Protein AF-N6TQD1-F1 (afdb_monomer)

Secondary structure (DSSP, 8-state):
----TTTT----TT-EEETTEEEPPS--TTS----EEETTS-EESSHHHHHHHHHHS-S-------EEEES-HHHH---------S----------------S-SS--HHHHHHTTT---STTPEEEE-TTS-EEEE----HHHHHHHS-SPPPPEEETTS-EESSHHHHHHHHHHHT----EE-HHHHH----

Organism: Dendroctonus ponderosae (NCBI:txid77166)

Mean predicted aligned error: 17.75 Å

Solvent-accessible surface area (backbone atoms only — not comparable to full-atom values): 12388 Å² total; per-residue (Å²): 137,95,82,61,63,48,76,82,63,86,50,60,47,78,20,44,70,54,96,54,41,67,44,54,54,89,74,54,86,90,68,62,76,61,31,24,10,29,68,82,68,46,61,28,60,14,66,56,55,44,25,27,54,57,44,71,58,70,90,72,90,78,74,89,71,43,78,73,44,81,37,57,41,59,81,80,49,69,70,79,85,74,85,74,81,77,87,84,90,79,83,92,78,82,89,80,80,89,77,87,78,89,92,80,91,81,69,62,70,66,50,59,59,64,37,64,89,60,84,49,68,60,80,25,45,68,43,62,44,98,83,71,45,66,42,68,37,76,79,70,64,54,68,59,55,46,65,77,40,83,60,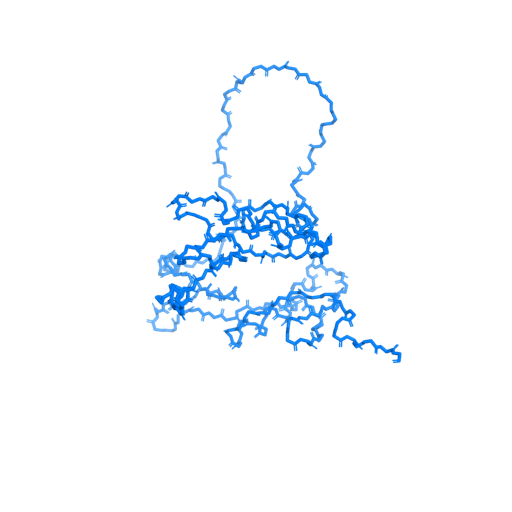80,68,56,68,38,14,30,69,86,52,43,74,28,68,21,67,57,58,42,45,46,50,19,29,75,66,73,43,91,66,43,85,42,65,56,60,72,40,68,47,84,88,122

pLDDT: mean 78.06, std 17.37, range [31.98, 95.56]

Nearest PDB structures (foldseek):
  5jhw-assembly1_D  TM=3.213E-01  e=3.620E-06  Homo sapiens
  2b0u-assembly1_C  TM=3.423E-01  e=7.020E-06  H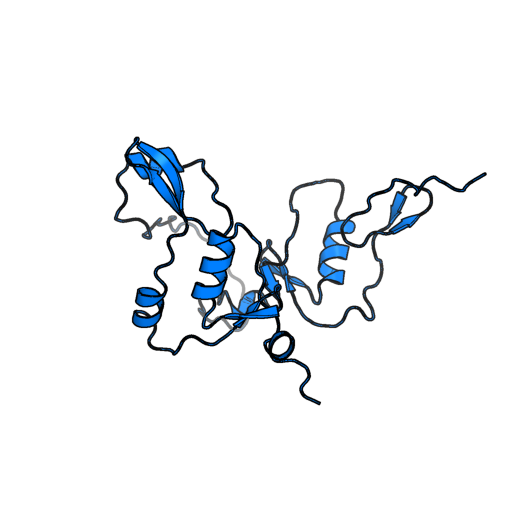omo sapiens

Structure (mmCIF, N/CA/C/O backbone):
data_AF-N6TQD1-F1
#
_entry.id   AF-N6TQD1-F1
#
loop_
_atom_site.group_PDB
_atom_site.id
_atom_site.type_symbol
_atom_site.label_atom_id
_atom_site.label_alt_id
_atom_site.label_comp_id
_atom_site.label_asym_id
_atom_site.label_entity_id
_atom_site.label_seq_id
_atom_site.pdbx_PDB_ins_code
_atom_site.Cartn_x
_atom_site.Cartn_y
_atom_site.Cartn_z
_atom_site.occupancy
_atom_site.B_iso_or_equiv
_atom_site.auth_seq_id
_atom_site.auth_comp_id
_atom_site.auth_asym_id
_atom_site.auth_atom_id
_atom_site.pdbx_PDB_model_num
ATOM 1 N N . MET A 1 1 ? 13.714 -29.654 -32.283 1.00 45.97 1 MET A N 1
ATOM 2 C CA . MET A 1 1 ? 13.835 -29.485 -30.820 1.00 45.97 1 MET A CA 1
ATOM 3 C C . MET A 1 1 ? 13.018 -28.254 -30.441 1.00 45.97 1 MET A C 1
ATOM 5 O O . MET A 1 1 ? 13.482 -27.150 -30.671 1.00 45.97 1 MET A O 1
ATOM 9 N N . ILE A 1 2 ? 11.768 -28.439 -30.002 1.00 54.34 2 ILE A N 1
ATOM 10 C CA . ILE A 1 2 ? 10.792 -27.373 -29.678 1.00 54.34 2 ILE A CA 1
ATOM 11 C C . ILE A 1 2 ? 10.694 -27.293 -28.146 1.00 54.34 2 ILE A C 1
ATOM 13 O O . ILE A 1 2 ? 9.652 -27.570 -27.565 1.00 54.34 2 ILE A O 1
ATOM 17 N N . SER A 1 3 ? 11.819 -27.079 -27.461 1.00 55.12 3 SER A N 1
ATOM 18 C CA . SER A 1 3 ? 11.897 -27.359 -26.015 1.00 55.12 3 SER A CA 1
ATOM 19 C C . SER A 1 3 ? 12.422 -26.205 -25.168 1.00 55.12 3 SER A C 1
ATOM 21 O O . SER A 1 3 ? 12.858 -26.464 -24.058 1.00 55.12 3 SER A O 1
ATOM 23 N N . ASP A 1 4 ? 12.387 -24.952 -25.645 1.00 69.69 4 ASP A N 1
ATOM 24 C CA . ASP A 1 4 ? 12.913 -23.835 -24.834 1.00 69.69 4 ASP A CA 1
ATOM 25 C C . ASP A 1 4 ? 12.346 -22.429 -25.129 1.00 69.69 4 ASP A C 1
ATOM 27 O O . ASP A 1 4 ? 12.894 -21.439 -24.656 1.00 69.69 4 ASP A O 1
ATOM 31 N N . LEU A 1 5 ? 11.231 -22.285 -25.858 1.00 79.44 5 LEU A N 1
ATOM 32 C CA . LEU A 1 5 ? 10.653 -20.948 -26.115 1.00 79.44 5 LEU A CA 1
ATOM 33 C C . LEU A 1 5 ? 10.136 -20.254 -24.838 1.00 79.44 5 LEU A C 1
ATOM 35 O O . LEU A 1 5 ? 10.120 -19.032 -24.771 1.00 79.44 5 LEU A O 1
ATOM 39 N N . CYS A 1 6 ? 9.778 -21.025 -23.806 1.00 87.06 6 CYS A N 1
ATOM 40 C CA . CYS A 1 6 ? 9.294 -20.509 -22.523 1.00 87.06 6 CYS A CA 1
ATOM 41 C C . CYS A 1 6 ? 10.361 -20.454 -21.420 1.00 87.06 6 CYS A C 1
ATOM 43 O O . CYS A 1 6 ? 10.033 -20.119 -20.287 1.00 87.06 6 CYS A O 1
ATOM 45 N N . LYS A 1 7 ? 11.632 -20.773 -21.714 1.00 86.50 7 LYS A N 1
ATOM 46 C CA . LYS A 1 7 ? 12.679 -20.892 -20.680 1.00 86.50 7 LYS A CA 1
ATOM 47 C C . LYS A 1 7 ? 12.888 -19.608 -19.873 1.00 86.50 7 LYS A C 1
ATOM 49 O O . LYS A 1 7 ? 13.243 -19.674 -18.705 1.00 86.50 7 LYS A O 1
ATOM 54 N N . ASN A 1 8 ? 12.664 -18.463 -20.518 1.00 83.50 8 ASN A N 1
ATOM 55 C CA . ASN A 1 8 ? 12.877 -17.129 -19.957 1.00 83.50 8 ASN A CA 1
ATOM 56 C C . ASN A 1 8 ? 11.631 -16.231 -20.089 1.00 83.50 8 ASN A C 1
ATOM 58 O O . ASN A 1 8 ? 11.755 -15.010 -20.050 1.00 83.50 8 ASN A O 1
ATOM 62 N N . ALA A 1 9 ? 10.449 -16.807 -20.326 1.00 82.69 9 ALA A N 1
ATOM 63 C CA . ALA A 1 9 ? 9.225 -16.025 -20.470 1.00 82.69 9 ALA A CA 1
ATOM 64 C C . ALA A 1 9 ? 8.675 -15.652 -19.085 1.00 82.69 9 ALA A C 1
ATOM 66 O O . ALA A 1 9 ? 8.230 -16.522 -18.339 1.00 82.69 9 ALA A O 1
ATOM 67 N N . GLU A 1 10 ? 8.692 -14.361 -18.752 1.00 86.69 10 GLU A N 1
ATOM 68 C CA . GLU A 1 10 ? 8.065 -13.831 -17.539 1.00 86.69 10 GLU A CA 1
ATOM 69 C C . GLU A 1 10 ? 6.668 -13.296 -17.875 1.00 86.69 10 GLU A C 1
ATOM 71 O O . GLU A 1 10 ? 6.487 -12.150 -18.291 1.00 86.69 10 GLU A O 1
ATOM 76 N N . CYS A 1 11 ? 5.670 -14.165 -17.737 1.00 86.12 11 CYS A N 1
ATOM 77 C CA . CYS A 1 11 ? 4.275 -13.816 -17.961 1.00 86.12 11 CYS A CA 1
ATOM 78 C C . CYS A 1 11 ? 3.666 -13.175 -16.709 1.00 86.12 11 CYS A C 1
ATOM 80 O O . CYS A 1 11 ? 3.868 -13.646 -15.591 1.00 86.12 11 CYS A O 1
ATOM 82 N N . LYS A 1 12 ? 2.915 -12.086 -16.897 1.00 86.19 12 LYS A N 1
ATOM 83 C CA . LYS A 1 12 ? 2.282 -11.324 -15.810 1.00 86.19 12 LYS A CA 1
ATOM 84 C C . LYS A 1 12 ? 0.799 -11.660 -15.685 1.00 86.19 12 LYS A C 1
ATOM 86 O O . LYS A 1 12 ? 0.211 -12.247 -16.588 1.00 86.19 12 LYS A O 1
ATOM 91 N N . TYR A 1 13 ? 0.200 -11.258 -14.564 1.00 88.56 13 TYR A N 1
ATOM 92 C CA . TYR A 1 13 ? -1.254 -11.302 -14.354 1.00 88.56 13 TYR A CA 1
ATOM 93 C C . TYR A 1 13 ? -1.851 -12.711 -14.511 1.00 88.56 13 TYR A C 1
ATOM 95 O O . TYR A 1 13 ? -2.869 -12.912 -15.170 1.00 88.56 13 TYR A O 1
ATOM 103 N N . GLY A 1 14 ? -1.163 -13.707 -13.946 1.00 84.06 14 GLY A N 1
ATOM 104 C CA . GLY A 1 14 ? -1.598 -15.103 -13.985 1.00 84.06 14 GLY A CA 1
ATOM 105 C C . GLY A 1 14 ? -1.475 -15.776 -15.358 1.00 84.06 14 GLY A C 1
ATOM 106 O O . GLY A 1 14 ? -1.901 -16.919 -15.508 1.00 84.06 14 GLY A O 1
ATOM 107 N N . ALA A 1 15 ? -0.900 -15.111 -16.366 1.00 89.12 15 ALA A N 1
ATOM 108 C CA . ALA A 1 15 ? -0.686 -15.712 -17.676 1.00 89.12 15 ALA A CA 1
ATOM 109 C C . ALA A 1 15 ? 0.343 -16.849 -17.632 1.00 89.12 15 ALA A C 1
ATOM 111 O O . ALA A 1 15 ? 1.340 -16.795 -16.908 1.00 89.12 15 ALA A O 1
ATOM 112 N N . ARG A 1 16 ? 0.122 -17.865 -18.467 1.00 89.69 16 ARG A N 1
ATOM 113 C CA . ARG A 1 16 ? 1.040 -18.997 -18.655 1.00 89.69 16 ARG A CA 1
ATOM 114 C C . ARG A 1 16 ? 1.733 -18.897 -20.001 1.00 89.69 16 ARG A C 1
ATOM 116 O O . ARG A 1 16 ? 1.124 -18.474 -20.978 1.00 89.69 16 ARG A O 1
ATOM 123 N N . CYS A 1 17 ? 2.991 -19.317 -20.061 1.00 89.31 17 CYS A N 1
ATOM 124 C CA . CYS A 1 17 ? 3.702 -19.361 -21.329 1.00 89.31 17 CYS A CA 1
ATOM 125 C C . CYS A 1 17 ? 3.318 -20.610 -22.129 1.00 89.31 17 CYS A C 1
ATOM 127 O O . CYS A 1 17 ? 3.491 -21.734 -21.654 1.00 89.31 17 CYS A O 1
ATOM 129 N N . GLU A 1 18 ? 2.861 -20.411 -23.362 1.00 90.62 18 GLU A N 1
ATOM 130 C CA . GLU A 1 18 ? 2.628 -21.462 -24.347 1.00 90.62 18 GLU A CA 1
ATOM 131 C C . GLU A 1 18 ? 3.361 -21.108 -25.641 1.00 90.62 18 GLU A C 1
ATOM 133 O O . GLU A 1 18 ? 3.180 -20.032 -26.196 1.00 90.62 18 GLU A O 1
ATOM 138 N N . ALA A 1 19 ? 4.236 -22.000 -26.113 1.00 87.50 19 ALA A N 1
ATOM 139 C CA . ALA A 1 19 ? 5.010 -21.811 -27.348 1.00 87.50 19 ALA A CA 1
ATOM 140 C C . ALA A 1 19 ? 5.816 -20.488 -27.448 1.00 87.50 19 ALA A C 1
ATOM 142 O O . ALA A 1 19 ? 6.195 -20.085 -28.545 1.00 87.50 19 ALA A O 1
ATOM 143 N N . GLY A 1 20 ? 6.150 -19.857 -26.316 1.00 85.12 20 GLY A N 1
ATOM 144 C CA . GLY A 1 20 ? 6.871 -18.576 -26.263 1.00 85.12 20 GLY A CA 1
ATOM 145 C C . GLY A 1 20 ? 5.972 -17.345 -26.150 1.00 85.12 20 GLY A C 1
ATOM 146 O O . GLY A 1 20 ? 6.487 -16.231 -26.137 1.00 85.12 20 GLY A O 1
ATOM 147 N N . GLU A 1 21 ? 4.658 -17.532 -26.044 1.00 87.06 21 GLU A N 1
ATOM 148 C CA . GLU A 1 21 ? 3.673 -16.465 -25.895 1.00 87.06 21 GLU A CA 1
ATOM 149 C C . GLU A 1 21 ? 2.968 -16.563 -24.537 1.00 87.06 21 GLU A C 1
ATOM 151 O O . GLU A 1 21 ? 2.690 -17.656 -24.040 1.00 87.06 21 GLU A O 1
ATOM 156 N N . CYS A 1 22 ? 2.692 -15.418 -23.912 1.00 89.44 22 CYS A N 1
ATOM 157 C CA . CYS A 1 22 ? 1.958 -15.367 -22.653 1.00 89.44 22 CYS A CA 1
ATOM 158 C C . CYS A 1 22 ? 0.456 -15.413 -22.915 1.00 89.44 22 CYS A C 1
ATOM 160 O O . CYS A 1 22 ? -0.121 -14.471 -23.452 1.00 89.44 22 CYS A O 1
ATOM 162 N N . VAL A 1 23 ? -0.175 -16.502 -22.492 1.00 90.12 23 VAL A N 1
ATOM 163 C CA . VAL A 1 23 ? -1.599 -16.758 -22.685 1.00 90.12 23 VAL A CA 1
ATOM 164 C C . VAL A 1 23 ? -2.343 -16.493 -21.383 1.00 90.12 23 VAL A C 1
ATOM 166 O O . VAL A 1 23 ? -2.041 -17.086 -20.342 1.00 90.12 23 VAL A O 1
ATOM 169 N N . CYS A 1 24 ? -3.326 -15.598 -21.447 1.00 91.56 24 CYS A N 1
ATOM 170 C CA . CYS A 1 24 ? -4.128 -15.203 -20.296 1.00 91.56 24 CYS A CA 1
ATOM 171 C C . CYS A 1 24 ? -4.992 -16.347 -19.749 1.00 91.56 24 CYS A C 1
ATOM 173 O O . CYS A 1 24 ? -5.445 -17.206 -20.517 1.00 91.56 24 CYS A O 1
ATOM 175 N N . PRO A 1 25 ? -5.302 -16.334 -18.439 1.00 89.62 25 PRO A N 1
ATOM 176 C CA . PRO A 1 25 ? -6.333 -17.195 -17.881 1.00 89.62 25 PRO A CA 1
ATOM 177 C C . PRO A 1 25 ? -7.662 -17.004 -18.618 1.00 89.62 25 PRO A C 1
ATOM 179 O O . PRO A 1 25 ? -8.089 -15.883 -18.897 1.00 89.62 25 PRO A O 1
ATOM 182 N N . THR A 1 26 ? -8.341 -18.103 -18.928 1.00 89.69 26 THR A N 1
ATOM 183 C CA . THR A 1 26 ? -9.693 -18.074 -19.509 1.00 89.69 26 THR A CA 1
ATOM 184 C C . THR A 1 26 ? -10.766 -18.349 -18.459 1.00 89.69 26 THR A C 1
ATOM 186 O O . THR A 1 26 ? -11.888 -17.859 -18.589 1.00 89.69 26 THR A O 1
ATOM 189 N N . ASN A 1 27 ? -10.411 -19.060 -17.389 1.00 88.00 27 ASN A N 1
ATOM 190 C CA . ASN A 1 27 ? -11.294 -19.443 -16.297 1.00 88.00 27 ASN A CA 1
ATOM 191 C C . ASN A 1 27 ? -10.569 -19.290 -14.949 1.00 88.00 27 ASN A C 1
ATOM 193 O O . ASN A 1 27 ? -9.358 -19.502 -14.881 1.00 88.00 27 ASN A O 1
ATOM 197 N N . CYS A 1 28 ? -11.323 -18.930 -13.915 1.00 91.50 28 CYS A N 1
ATOM 198 C CA . CYS A 1 28 ? -10.875 -18.746 -12.540 1.00 91.50 28 CYS A CA 1
ATOM 199 C C . CYS A 1 28 ? -11.576 -19.693 -11.545 1.00 91.50 28 CYS A C 1
ATOM 201 O O . CYS A 1 28 ? -11.445 -19.501 -10.335 1.00 91.50 28 CYS A O 1
ATOM 203 N N . ASP A 1 29 ? -12.278 -20.728 -12.020 1.00 90.06 29 ASP A N 1
ATOM 204 C CA . ASP A 1 29 ? -12.880 -21.764 -11.172 1.00 90.06 29 ASP A CA 1
ATOM 205 C C . ASP A 1 29 ? -11.868 -22.341 -10.165 1.00 90.06 29 ASP A C 1
ATOM 207 O O . ASP A 1 29 ? -10.745 -22.707 -10.515 1.00 90.06 29 ASP A O 1
ATOM 211 N N . GLY A 1 30 ? -12.272 -22.427 -8.896 1.00 85.12 30 GLY A N 1
ATOM 212 C CA . GLY A 1 30 ? -11.418 -22.912 -7.8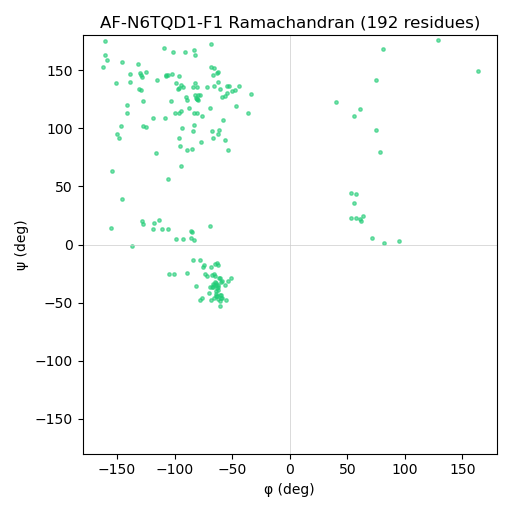05 1.00 85.12 30 GLY A CA 1
ATOM 213 C C . GLY A 1 30 ? -10.454 -21.875 -7.214 1.00 85.12 30 GLY A C 1
ATOM 214 O O . GLY A 1 30 ? -9.740 -22.203 -6.270 1.00 85.12 30 GLY A O 1
ATOM 215 N N . SER A 1 31 ? -10.465 -20.628 -7.697 1.00 84.81 31 SER A N 1
ATOM 216 C CA . SER A 1 31 ? -9.663 -19.524 -7.132 1.00 84.81 31 SER A CA 1
ATOM 217 C C . SER A 1 31 ? -10.317 -18.841 -5.919 1.00 84.81 31 SER A C 1
ATOM 219 O O . SER A 1 31 ? -9.782 -17.862 -5.405 1.00 84.81 31 SER A O 1
ATOM 221 N N . GLY A 1 32 ? -11.464 -19.354 -5.462 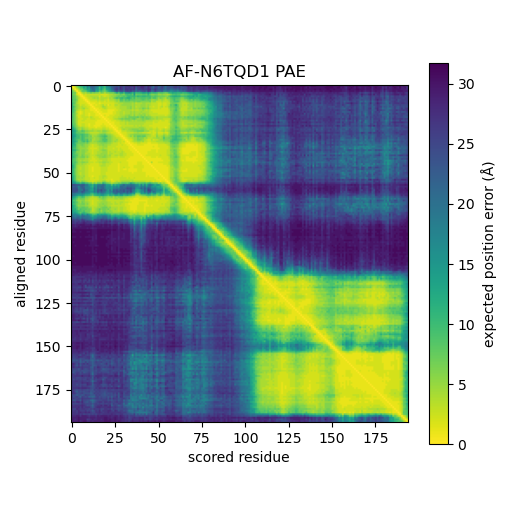1.00 84.88 32 GLY A N 1
ATOM 222 C CA . GLY A 1 32 ? -12.265 -18.766 -4.389 1.00 84.88 32 GLY A CA 1
ATOM 223 C C . GLY A 1 32 ? -13.156 -17.609 -4.850 1.00 84.88 32 GLY A C 1
ATOM 224 O O . GLY A 1 32 ? -13.016 -17.093 -5.956 1.00 84.88 32 GLY A O 1
ATOM 225 N N . ASP A 1 33 ? -14.073 -17.208 -3.972 1.00 88.12 33 ASP A N 1
ATOM 226 C CA . ASP A 1 33 ? -15.064 -16.143 -4.204 1.00 88.12 33 ASP A CA 1
ATOM 227 C C . ASP A 1 33 ? -14.818 -14.918 -3.302 1.00 88.12 33 ASP A C 1
ATOM 229 O O . ASP A 1 33 ? -15.740 -14.159 -3.008 1.00 88.12 33 ASP A O 1
ATOM 233 N N . GLU A 1 34 ? -13.592 -14.757 -2.788 1.00 89.69 34 GLU A N 1
ATOM 234 C CA . GLU A 1 34 ? -13.234 -13.625 -1.928 1.00 89.69 34 GLU A CA 1
ATOM 235 C C . GLU A 1 34 ? -13.043 -12.358 -2.779 1.00 89.69 34 GLU A C 1
ATOM 237 O O . GLU A 1 34 ? -12.065 -12.280 -3.528 1.00 89.69 34 GLU A O 1
ATOM 242 N N . PRO A 1 35 ? -13.933 -11.352 -2.677 1.00 93.00 35 PRO A N 1
ATOM 243 C CA . PRO A 1 35 ? -13.883 -10.180 -3.538 1.00 93.00 35 PRO A CA 1
ATOM 244 C C . PRO A 1 35 ? -12.658 -9.313 -3.251 1.00 93.00 35 PRO A C 1
ATOM 246 O O . PRO A 1 35 ? -12.160 -9.250 -2.126 1.00 93.00 35 PRO A O 1
ATOM 249 N N . VAL A 1 36 ? -12.204 -8.577 -4.263 1.00 93.25 36 VAL A N 1
ATOM 250 C CA . VAL A 1 36 ? -11.100 -7.619 -4.143 1.00 93.25 36 VAL A CA 1
ATOM 251 C C . VAL A 1 36 ? -11.486 -6.264 -4.718 1.00 93.25 36 VAL A C 1
ATOM 253 O O . VAL A 1 36 ? -11.999 -6.167 -5.832 1.00 93.25 36 VAL A O 1
ATOM 256 N N . CYS A 1 37 ? -11.197 -5.200 -3.976 1.00 92.12 37 CYS A N 1
ATOM 257 C CA . CYS A 1 37 ? -11.268 -3.834 -4.464 1.00 92.12 37 CYS A CA 1
ATOM 258 C C . CYS A 1 37 ? -9.932 -3.454 -5.110 1.00 92.12 37 CYS A C 1
ATOM 260 O O . CYS A 1 37 ? -8.893 -3.430 -4.442 1.00 92.12 37 CYS A O 1
ATOM 262 N N . ALA A 1 38 ? -9.953 -3.153 -6.407 1.00 89.88 38 ALA A N 1
ATOM 263 C CA . ALA A 1 38 ? -8.771 -2.772 -7.171 1.00 89.88 38 ALA A CA 1
ATOM 264 C C . ALA A 1 38 ? -8.539 -1.250 -7.183 1.00 89.88 38 ALA A C 1
ATOM 266 O O . ALA A 1 38 ? -9.418 -0.452 -6.852 1.00 89.88 38 ALA A O 1
ATOM 267 N N . SER A 1 39 ? -7.343 -0.827 -7.598 1.00 85.88 39 SER A N 1
ATOM 268 C CA . SER A 1 39 ? -6.919 0.583 -7.622 1.00 85.88 39 SER A CA 1
ATOM 269 C C . SER A 1 39 ? -7.734 1.482 -8.560 1.00 85.88 39 SER A C 1
ATOM 271 O O . SER A 1 39 ? -7.725 2.699 -8.398 1.00 85.88 39 SER A O 1
ATOM 273 N N . ASN A 1 40 ? -8.496 0.900 -9.489 1.00 85.31 40 ASN A N 1
ATOM 274 C CA . ASN A 1 40 ? -9.477 1.594 -10.328 1.00 85.31 40 ASN A CA 1
ATOM 275 C C . ASN A 1 40 ? -10.861 1.749 -9.664 1.00 85.31 40 ASN A C 1
ATOM 277 O O . ASN A 1 40 ? -11.817 2.117 -10.342 1.00 85.31 40 ASN A O 1
ATOM 281 N N . MET A 1 41 ? -10.985 1.456 -8.364 1.00 87.00 41 MET A N 1
ATOM 282 C CA . MET A 1 41 ? -12.242 1.485 -7.603 1.00 87.00 41 MET A CA 1
ATOM 283 C C . MET A 1 41 ? -13.308 0.502 -8.113 1.00 87.00 41 MET A C 1
ATOM 285 O O . MET A 1 41 ? -14.493 0.656 -7.811 1.00 87.00 41 MET A O 1
ATOM 289 N N . MET A 1 42 ? -12.900 -0.530 -8.858 1.00 89.19 42 MET A N 1
ATOM 290 C CA . MET A 1 42 ? -13.776 -1.630 -9.256 1.00 89.19 42 MET A CA 1
ATOM 291 C C . MET A 1 42 ? -13.581 -2.832 -8.336 1.00 89.19 42 MET A C 1
ATOM 293 O O . MET A 1 42 ? -12.463 -3.177 -7.953 1.00 89.19 42 MET A O 1
ATOM 297 N N . THR A 1 43 ? -14.695 -3.474 -7.987 1.00 92.25 43 THR A N 1
ATOM 298 C CA . THR A 1 43 ? -14.688 -4.733 -7.238 1.00 92.25 43 THR A CA 1
ATOM 299 C C . THR A 1 43 ? -14.659 -5.895 -8.217 1.00 92.25 43 THR A C 1
ATOM 301 O O . THR A 1 43 ? -15.504 -5.974 -9.109 1.00 92.25 43 THR A O 1
ATOM 304 N N . TYR A 1 44 ? -13.698 -6.792 -8.038 1.00 93.31 44 TYR A N 1
ATOM 305 C CA . TYR A 1 44 ? -13.596 -8.054 -8.761 1.00 93.31 44 TYR A CA 1
ATOM 306 C C . TYR A 1 44 ? -14.008 -9.191 -7.830 1.00 93.31 44 TYR A C 1
ATOM 308 O O . TYR A 1 44 ? -13.749 -9.134 -6.630 1.00 93.31 44 TYR A O 1
ATOM 316 N N . SER A 1 45 ? -14.645 -10.225 -8.379 1.00 94.25 45 SER A N 1
ATOM 317 C CA . SER A 1 45 ? -15.158 -11.362 -7.600 1.00 94.25 45 SER A CA 1
ATOM 318 C C . SER A 1 45 ? -14.064 -12.137 -6.867 1.00 94.25 45 SER A C 1
ATOM 320 O O . SER A 1 45 ? -14.336 -12.718 -5.826 1.00 94.25 45 SER A O 1
ATOM 322 N N . ASN A 1 46 ? -12.845 -12.134 -7.410 1.00 93.06 46 ASN A N 1
ATOM 323 C CA . ASN A 1 46 ? -11.635 -12.637 -6.772 1.00 93.06 46 ASN A CA 1
ATOM 324 C C . ASN A 1 46 ? -10.383 -12.061 -7.452 1.00 93.06 46 ASN A C 1
ATOM 326 O O . ASN A 1 46 ? -10.462 -11.358 -8.466 1.00 93.06 46 ASN A O 1
ATOM 330 N N . GLU A 1 47 ? -9.212 -12.369 -6.893 1.00 91.50 47 GLU A N 1
ATOM 331 C CA . GLU A 1 47 ? -7.921 -11.925 -7.426 1.00 91.50 47 GLU A CA 1
ATOM 332 C C . GLU A 1 47 ? -7.637 -12.474 -8.838 1.00 91.50 47 GLU A C 1
ATOM 334 O O . GLU A 1 47 ? -7.077 -11.756 -9.667 1.00 91.50 47 GLU A O 1
ATOM 339 N N . CYS A 1 48 ? -8.061 -13.706 -9.151 1.00 93.88 48 CYS A N 1
ATOM 340 C CA . CYS A 1 48 ? -7.871 -14.287 -10.484 1.00 93.88 48 CYS A CA 1
ATOM 341 C C . CYS A 1 48 ? -8.648 -13.511 -11.553 1.00 93.88 48 CYS A C 1
ATOM 343 O O . CYS A 1 48 ? -8.084 -13.189 -12.595 1.00 93.88 48 CYS A O 1
ATOM 345 N N . GLU A 1 49 ? -9.908 -13.151 -11.296 1.00 93.88 49 GLU A N 1
ATOM 346 C CA . GLU A 1 49 ? -10.720 -12.374 -12.239 1.00 93.88 49 GLU A CA 1
ATOM 347 C C . GLU A 1 49 ? -10.156 -10.962 -12.442 1.00 93.88 49 GLU A C 1
ATOM 349 O O . GLU A 1 49 ? -10.161 -10.447 -13.562 1.00 93.88 49 GLU A O 1
ATOM 354 N N . MET A 1 50 ? -9.582 -10.357 -11.395 1.00 91.81 50 MET A N 1
ATOM 355 C CA . MET A 1 50 ? -8.834 -9.103 -11.524 1.00 91.81 50 MET A CA 1
ATOM 356 C C . MET A 1 50 ? -7.626 -9.270 -12.457 1.00 91.81 50 MET A C 1
ATOM 358 O O . MET A 1 50 ? -7.480 -8.520 -13.421 1.00 91.81 50 MET A O 1
ATOM 362 N N . GLN A 1 51 ? -6.775 -10.267 -12.209 1.00 90.75 51 GLN A N 1
ATOM 363 C CA . GLN A 1 51 ? -5.578 -10.521 -13.016 1.00 90.75 51 GLN A CA 1
ATOM 364 C C . GLN A 1 51 ? -5.922 -10.897 -14.466 1.00 90.75 51 GLN A C 1
ATOM 366 O O . GLN A 1 51 ? -5.298 -10.408 -15.406 1.00 90.75 51 GLN A O 1
ATOM 371 N N . LYS A 1 52 ? -6.964 -11.704 -14.673 1.00 90.81 52 LYS A N 1
ATOM 372 C CA . LYS A 1 52 ? -7.485 -12.058 -15.995 1.00 90.81 52 LYS A CA 1
ATOM 373 C C . LYS A 1 52 ? -7.923 -10.822 -16.774 1.00 90.81 52 LYS A C 1
ATOM 375 O O . LYS A 1 52 ? -7.539 -10.689 -17.935 1.00 90.81 52 LYS A O 1
ATOM 380 N N . ALA A 1 53 ? -8.664 -9.912 -16.141 1.00 88.81 53 ALA A N 1
ATOM 381 C CA . ALA A 1 53 ? -9.067 -8.657 -16.767 1.00 88.81 53 ALA A CA 1
ATOM 382 C C . ALA A 1 53 ? -7.848 -7.815 -17.180 1.00 88.81 53 ALA A C 1
ATOM 384 O O . ALA A 1 53 ? -7.800 -7.329 -18.305 1.00 88.81 53 ALA A O 1
ATOM 385 N N . MET A 1 54 ? -6.830 -7.713 -16.318 1.00 88.06 54 MET A N 1
ATOM 386 C CA . MET A 1 54 ? -5.577 -7.012 -16.642 1.00 88.06 54 MET A CA 1
ATOM 387 C C . MET A 1 54 ? -4.816 -7.661 -17.801 1.00 88.06 54 MET A C 1
ATOM 389 O O . MET A 1 54 ? -4.204 -6.970 -18.607 1.00 88.06 54 MET A O 1
ATOM 393 N N . CYS A 1 55 ? -4.823 -8.991 -17.868 1.00 88.50 55 CYS A N 1
ATOM 394 C CA . CYS A 1 55 ? -4.114 -9.729 -18.903 1.00 88.50 55 CYS A CA 1
ATOM 395 C C . CYS A 1 55 ? -4.768 -9.562 -20.280 1.00 88.50 55 CYS A C 1
ATOM 397 O O . CYS A 1 55 ? -4.078 -9.411 -21.286 1.00 88.50 55 CYS A O 1
ATOM 399 N N . GLN A 1 56 ? -6.101 -9.602 -20.326 1.00 85.25 56 GLN A N 1
ATOM 400 C CA . GLN A 1 56 ? -6.871 -9.540 -21.570 1.00 85.25 56 GLN A CA 1
ATOM 401 C C . GLN A 1 56 ? -6.907 -8.132 -22.185 1.00 85.25 56 GLN A C 1
ATOM 403 O O . GLN A 1 56 ? -7.185 -7.991 -23.375 1.00 85.25 56 GLN A O 1
ATOM 408 N N . ASP A 1 57 ? -6.588 -7.105 -21.399 1.00 79.25 57 ASP A N 1
ATOM 409 C CA . ASP A 1 57 ? -6.551 -5.707 -21.816 1.00 79.25 57 ASP A CA 1
ATOM 410 C C . ASP A 1 57 ? -5.103 -5.316 -22.219 1.00 79.25 57 ASP A C 1
ATOM 412 O O . ASP A 1 57 ? -4.308 -4.855 -21.401 1.00 79.25 57 ASP A O 1
ATOM 416 N N . SER A 1 58 ? -4.674 -5.568 -23.470 1.00 58.72 58 SER A N 1
ATOM 417 C CA . SER A 1 58 ? -3.345 -5.131 -23.978 1.00 58.72 58 SER A CA 1
ATOM 418 C C . SER A 1 58 ? -3.326 -4.864 -25.492 1.00 58.72 58 SER A C 1
ATOM 420 O O . SER A 1 58 ? -3.954 -5.618 -26.236 1.00 58.72 58 SER A O 1
ATOM 422 N N . PRO A 1 59 ? -2.652 -3.784 -25.977 1.00 51.47 59 PRO A N 1
ATOM 423 C CA . PRO A 1 59 ? -1.285 -3.352 -25.624 1.00 51.47 59 PRO A CA 1
ATOM 424 C C . PRO A 1 59 ? -1.147 -1.960 -24.956 1.00 51.47 59 PRO A C 1
ATOM 426 O O . PRO A 1 59 ? -0.056 -1.388 -24.924 1.00 51.47 59 PRO A O 1
ATOM 429 N N . SER A 1 60 ? -2.218 -1.391 -24.405 1.00 48.56 60 SER A N 1
ATOM 430 C CA . SER A 1 60 ? -2.202 -0.062 -23.773 1.00 48.56 60 SER A CA 1
ATOM 431 C C . SER A 1 60 ? -1.855 -0.151 -22.281 1.00 48.56 60 SER A C 1
ATOM 433 O O . SER A 1 60 ? -2.728 -0.120 -21.421 1.00 48.56 60 SER A O 1
ATOM 435 N N . TYR A 1 61 ? -0.562 -0.255 -21.972 1.00 51.03 61 TYR A N 1
ATOM 436 C CA . TYR A 1 61 ? 0.024 -0.122 -20.628 1.00 51.03 61 TYR A CA 1
ATOM 437 C C . TYR A 1 61 ? -0.383 1.207 -19.944 1.00 51.03 61 TYR A C 1
ATOM 439 O O . TYR A 1 61 ? 0.380 2.169 -19.953 1.00 51.03 61 TYR A O 1
ATOM 447 N N . SER A 1 62 ? -1.573 1.303 -19.342 1.00 50.38 62 SER A N 1
ATOM 448 C CA . SER A 1 62 ? -1.936 2.512 -18.580 1.00 50.38 62 SER A CA 1
ATOM 449 C C . SER A 1 62 ? -2.638 2.280 -17.247 1.00 50.38 62 SER A C 1
ATOM 451 O O . SER A 1 62 ? -2.894 3.254 -16.540 1.00 50.38 62 SER A O 1
ATOM 453 N N . SER A 1 63 ? -2.917 1.049 -16.818 1.00 59.84 63 SER A N 1
ATOM 454 C CA . SER A 1 63 ? -3.390 0.832 -15.443 1.00 59.84 63 SER A CA 1
ATOM 455 C C . SER A 1 63 ? -2.931 -0.516 -14.907 1.00 59.84 63 SER A C 1
ATOM 457 O O . SER A 1 63 ? -3.601 -1.530 -15.058 1.00 59.84 63 SER A O 1
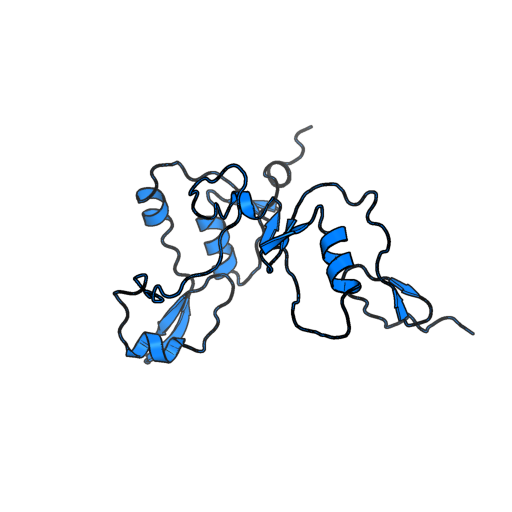ATOM 459 N N . SER A 1 64 ? -1.767 -0.523 -14.253 1.00 75.62 64 SER A N 1
ATOM 460 C CA . SER A 1 64 ? -1.377 -1.627 -13.377 1.00 75.62 64 SER A CA 1
ATOM 461 C C . SER A 1 64 ? -2.326 -1.634 -12.178 1.00 75.62 64 SER A C 1
ATOM 463 O O . SER A 1 64 ? -2.100 -0.925 -11.198 1.00 75.62 64 SER A O 1
ATOM 465 N N . LEU A 1 65 ? -3.423 -2.383 -12.282 1.00 83.94 65 LEU A N 1
ATOM 466 C CA . LEU A 1 65 ? -4.330 -2.606 -11.166 1.00 83.94 65 LEU A CA 1
ATOM 467 C C . LEU A 1 65 ? -3.589 -3.300 -10.023 1.00 83.94 65 LEU A C 1
ATOM 469 O O . LEU A 1 65 ? -2.845 -4.260 -10.222 1.00 83.94 65 LEU A O 1
ATOM 473 N N . SER A 1 66 ? -3.797 -2.789 -8.820 1.00 86.81 66 SER A N 1
ATOM 474 C CA . SER A 1 66 ? -3.339 -3.400 -7.582 1.00 86.81 66 SER A CA 1
ATOM 475 C C . SER A 1 66 ? -4.531 -3.578 -6.657 1.00 86.81 66 SER A C 1
ATOM 477 O O . SER A 1 66 ? -5.479 -2.791 -6.688 1.00 86.81 66 SER A O 1
ATOM 479 N N . VAL A 1 67 ? -4.492 -4.619 -5.829 1.00 89.12 67 VAL A N 1
ATOM 480 C CA . VAL A 1 67 ? -5.495 -4.800 -4.779 1.00 89.12 67 VAL A CA 1
ATOM 481 C C . VAL A 1 67 ? -5.287 -3.712 -3.730 1.00 89.12 67 VAL A C 1
ATOM 483 O O . VAL A 1 67 ? -4.239 -3.666 -3.082 1.00 89.12 67 VAL A O 1
ATOM 486 N N . VAL A 1 68 ? -6.295 -2.857 -3.558 1.00 86.56 68 VAL A N 1
ATOM 487 C CA . VAL A 1 68 ? -6.359 -1.860 -2.483 1.00 86.56 68 VAL A CA 1
ATOM 488 C C . VAL A 1 68 ? -6.761 -2.552 -1.182 1.00 86.56 68 VAL A C 1
ATOM 490 O O . VAL A 1 68 ? -6.114 -2.357 -0.155 1.00 86.56 68 VAL A O 1
ATOM 493 N N . PHE A 1 69 ? -7.806 -3.387 -1.217 1.00 84.75 69 PHE A N 1
ATOM 494 C CA . PHE A 1 69 ? -8.220 -4.235 -0.095 1.00 84.75 69 PHE A CA 1
ATOM 495 C C . PHE A 1 69 ? -9.076 -5.426 -0.555 1.00 84.75 69 PHE A C 1
ATOM 497 O O . PHE A 1 69 ? -9.679 -5.381 -1.623 1.00 84.75 69 PHE A O 1
ATOM 504 N N . PHE A 1 70 ? -9.141 -6.478 0.265 1.00 86.69 70 PHE A N 1
ATOM 505 C CA . PHE A 1 70 ? -10.073 -7.598 0.091 1.00 86.69 70 PHE A CA 1
ATOM 506 C C . PHE A 1 70 ? -11.448 -7.198 0.635 1.00 86.69 70 PHE A C 1
ATOM 508 O O . PHE A 1 70 ? -11.548 -6.747 1.779 1.00 86.69 70 PHE A O 1
ATOM 515 N N . GLY A 1 71 ? -12.480 -7.306 -0.192 1.00 85.81 71 GLY A N 1
ATOM 516 C CA . GLY A 1 71 ? -13.816 -6.771 0.052 1.00 85.81 71 GLY A CA 1
ATOM 517 C C . GLY A 1 71 ? -14.341 -5.931 -1.113 1.00 85.81 71 GLY A C 1
ATOM 518 O O . GLY A 1 71 ? -13.643 -5.675 -2.095 1.00 85.81 71 GLY A O 1
ATOM 519 N N . ASP A 1 72 ? -15.587 -5.480 -0.986 1.00 86.62 72 ASP A N 1
ATOM 520 C CA . ASP A 1 72 ? -16.232 -4.606 -1.967 1.00 86.62 72 ASP A CA 1
ATOM 521 C C . ASP A 1 72 ? -15.790 -3.145 -1.780 1.00 86.62 72 ASP A C 1
ATOM 523 O O . ASP A 1 72 ? -15.761 -2.617 -0.663 1.00 86.62 72 ASP A O 1
ATOM 527 N N . CYS A 1 73 ? -15.469 -2.457 -2.879 1.00 86.56 73 CYS A N 1
ATOM 528 C CA . CYS A 1 73 ? -15.024 -1.061 -2.855 1.00 86.56 73 CYS A CA 1
ATOM 529 C C . CYS A 1 73 ? -16.007 -0.131 -2.114 1.00 86.56 73 CYS A C 1
ATOM 531 O O . CYS A 1 73 ? -15.597 0.834 -1.463 1.00 86.56 73 CYS A O 1
ATOM 533 N N . ARG A 1 74 ? -17.309 -0.429 -2.158 1.00 84.81 74 ARG A N 1
ATOM 534 C CA . ARG A 1 74 ? -18.385 0.385 -1.578 1.00 84.81 74 ARG A CA 1
ATOM 535 C C . ARG A 1 74 ? -18.473 0.268 -0.058 1.00 84.81 74 ARG A C 1
ATOM 537 O O . ARG A 1 74 ? -19.050 1.150 0.572 1.00 84.81 74 ARG A O 1
ATOM 544 N N . GLU A 1 75 ? -17.899 -0.772 0.548 1.00 72.25 75 GLU A N 1
ATOM 545 C CA . GLU A 1 75 ? -17.917 -0.953 2.008 1.00 72.25 75 GLU A CA 1
ATOM 546 C C . GLU A 1 75 ? -17.005 0.041 2.739 1.00 72.25 75 GLU A C 1
ATOM 548 O O . GLU A 1 75 ? -17.261 0.399 3.891 1.00 72.25 75 GLU A O 1
ATOM 553 N N . ARG A 1 76 ? -15.946 0.516 2.071 1.00 64.38 76 ARG A N 1
ATOM 554 C CA . ARG A 1 76 ? -14.978 1.473 2.635 1.00 64.38 76 ARG A CA 1
ATOM 555 C C . ARG A 1 76 ? -15.149 2.889 2.095 1.00 64.38 76 ARG A C 1
ATOM 557 O O . ARG A 1 76 ? -14.807 3.845 2.790 1.00 64.38 76 ARG A O 1
ATOM 564 N N . PHE A 1 77 ? -15.715 3.014 0.900 1.00 61.97 77 PHE A N 1
ATOM 565 C CA . PHE A 1 77 ? -16.085 4.282 0.289 1.00 61.97 77 PHE A CA 1
ATOM 566 C C . PHE A 1 77 ? -17.607 4.328 0.121 1.00 61.97 77 PHE A C 1
ATOM 568 O O . PHE A 1 77 ? -18.105 4.107 -0.986 1.00 61.97 77 PHE A O 1
ATOM 575 N N . PRO A 1 78 ? -18.383 4.608 1.189 1.00 52.09 78 PRO A N 1
ATOM 576 C CA . PRO A 1 78 ? -19.762 5.013 1.007 1.00 52.09 78 PRO A CA 1
ATOM 577 C C . PRO A 1 78 ? -19.730 6.329 0.230 1.00 52.09 78 PRO A C 1
ATOM 579 O O . PRO A 1 78 ? -19.538 7.404 0.798 1.00 52.09 78 PRO A O 1
ATOM 582 N N . THR A 1 79 ? -19.869 6.249 -1.096 1.00 52.81 79 THR A N 1
ATOM 583 C CA . THR A 1 79 ? -20.279 7.391 -1.909 1.00 52.81 79 THR A CA 1
ATOM 584 C C . THR A 1 79 ? -21.469 7.999 -1.197 1.00 52.81 79 THR A C 1
ATOM 586 O O . THR A 1 79 ? -22.451 7.286 -0.967 1.00 52.81 79 THR A O 1
ATOM 589 N N . GLY A 1 80 ? -21.319 9.265 -0.797 1.00 50.53 80 GLY A N 1
ATOM 590 C CA . GLY A 1 80 ? -22.310 10.027 -0.055 1.00 50.53 80 GLY A CA 1
ATOM 591 C C . GLY A 1 80 ? -23.710 9.661 -0.520 1.00 50.53 80 GLY A C 1
ATOM 592 O O . GLY A 1 80 ? -24.093 9.8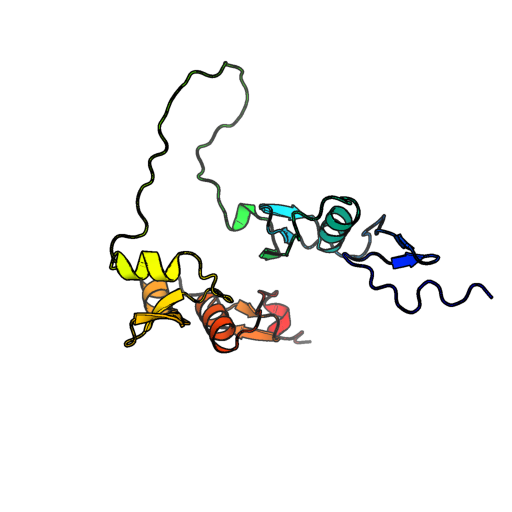57 -1.671 1.00 50.53 80 GLY A O 1
ATOM 593 N N . ASN A 1 81 ? -24.440 9.035 0.382 1.00 49.47 81 ASN A N 1
ATOM 594 C CA . ASN A 1 81 ? -25.822 8.678 0.213 1.00 49.47 81 ASN A CA 1
ATOM 595 C C . ASN A 1 81 ? -26.659 9.956 0.161 1.00 49.47 81 ASN A C 1
ATOM 597 O O . ASN A 1 81 ? -27.112 10.450 1.187 1.00 49.47 81 ASN A O 1
ATOM 601 N N . THR A 1 82 ? -26.975 10.404 -1.049 1.00 40.47 82 THR A N 1
ATOM 602 C CA . THR A 1 82 ? -28.337 10.872 -1.290 1.00 40.47 82 THR A CA 1
ATOM 603 C C . THR A 1 82 ? -29.025 9.848 -2.170 1.00 40.47 82 THR A C 1
ATOM 605 O O . THR A 1 82 ? -28.705 9.647 -3.337 1.00 40.47 82 THR A O 1
ATOM 608 N N . THR A 1 83 ? -29.951 9.154 -1.529 1.00 50.44 83 THR A N 1
ATOM 609 C CA . THR A 1 83 ? -30.998 8.322 -2.101 1.00 50.44 83 THR A CA 1
ATOM 610 C C . THR A 1 83 ? -31.525 8.852 -3.434 1.00 50.44 83 THR A C 1
ATOM 612 O O . THR A 1 83 ? -32.024 9.975 -3.485 1.00 50.44 83 THR A O 1
ATOM 615 N N . LEU A 1 84 ? -31.577 8.000 -4.456 1.00 40.94 84 LEU A N 1
ATOM 616 C CA . LEU A 1 84 ? -32.748 7.984 -5.322 1.00 40.94 84 LEU A CA 1
ATOM 617 C C . LEU A 1 84 ? -32.999 6.564 -5.821 1.00 40.94 84 LEU A C 1
ATOM 619 O O . LEU A 1 84 ? -32.337 6.044 -6.716 1.00 40.94 84 LEU A O 1
ATOM 623 N N . ALA A 1 85 ? -33.977 5.936 -5.181 1.00 42.69 85 ALA A N 1
ATOM 624 C CA . ALA A 1 85 ? -34.756 4.898 -5.812 1.00 42.69 85 ALA A CA 1
ATOM 625 C C . ALA A 1 85 ? -35.312 5.427 -7.142 1.00 42.69 85 ALA A C 1
ATOM 627 O O . ALA A 1 85 ? -35.853 6.524 -7.172 1.00 42.69 85 ALA A O 1
ATOM 628 N N . SER A 1 86 ? -35.241 4.594 -8.178 1.00 43.59 86 SER A N 1
ATOM 629 C CA . SER A 1 86 ? -36.204 4.541 -9.280 1.00 43.59 86 SER A CA 1
ATOM 630 C C . SER A 1 86 ? -36.394 5.797 -10.150 1.00 43.59 86 SER A C 1
ATOM 632 O O . SER A 1 86 ? -36.989 6.779 -9.740 1.00 43.59 86 SER A O 1
ATOM 634 N N . LEU A 1 87 ? -36.053 5.632 -11.434 1.00 47.16 87 LEU A N 1
ATOM 635 C CA . LEU A 1 87 ? -36.832 6.080 -12.599 1.00 47.16 87 LEU A CA 1
ATOM 636 C C . LEU A 1 87 ? -37.196 7.582 -12.676 1.00 47.16 87 LEU A C 1
ATOM 638 O O . LEU A 1 87 ? -38.126 8.030 -12.018 1.00 47.16 87 LEU A O 1
ATOM 642 N N . THR A 1 88 ? -36.599 8.325 -13.615 1.00 34.25 88 THR A N 1
ATOM 643 C CA . THR A 1 88 ? -37.277 8.963 -14.776 1.00 34.25 88 THR A CA 1
ATOM 644 C C . THR A 1 88 ? -36.416 10.053 -15.432 1.00 34.25 88 THR A C 1
ATOM 646 O O . THR A 1 88 ? -35.581 10.694 -14.806 1.00 34.25 88 THR A O 1
ATOM 649 N N . ASN A 1 89 ? -36.615 10.198 -16.743 1.00 48.50 89 ASN A N 1
ATOM 650 C CA . ASN A 1 89 ? -35.887 11.042 -17.690 1.00 48.50 89 ASN A CA 1
ATOM 651 C C . ASN A 1 89 ? -36.047 12.558 -17.443 1.00 48.50 89 ASN A C 1
ATOM 653 O O . ASN A 1 89 ? -37.180 13.023 -17.342 1.00 48.50 89 ASN A O 1
ATOM 657 N N . ALA A 1 90 ? -34.955 13.333 -17.525 1.00 34.19 90 ALA A N 1
ATOM 658 C CA . ALA A 1 90 ? -34.950 14.745 -17.954 1.00 34.19 90 ALA A CA 1
ATOM 659 C C . ALA A 1 90 ? -33.524 15.208 -18.369 1.00 34.19 90 ALA A C 1
ATOM 661 O O . ALA A 1 90 ? -32.553 14.622 -17.889 1.00 34.19 90 ALA A O 1
ATOM 662 N N . PRO A 1 91 ? -33.373 16.206 -19.273 1.00 35.75 91 PRO A N 1
ATOM 663 C CA . PRO A 1 91 ? -32.110 16.557 -19.941 1.00 35.75 91 PRO A CA 1
ATOM 664 C C . PRO A 1 91 ? -31.194 17.472 -19.099 1.00 35.75 91 PRO A C 1
ATOM 666 O O . PRO A 1 91 ? -31.647 18.042 -18.107 1.00 35.75 91 PRO A O 1
ATOM 669 N N . PRO A 1 92 ? -29.911 17.640 -19.491 1.00 44.44 92 PRO A N 1
ATOM 670 C CA . PRO A 1 92 ? -28.925 18.358 -18.693 1.00 44.44 92 PRO A CA 1
ATOM 671 C C . PRO A 1 92 ? -29.074 19.875 -18.855 1.00 44.44 92 PRO A C 1
ATOM 673 O O . PRO A 1 92 ? -29.043 20.392 -19.970 1.00 44.44 92 PRO A O 1
ATOM 676 N N . THR A 1 93 ? -29.160 20.591 -17.734 1.00 31.98 93 THR A N 1
ATOM 677 C CA . THR A 1 93 ? -28.985 22.049 -17.678 1.00 31.98 93 THR A CA 1
ATOM 678 C C . THR A 1 93 ? -27.896 22.398 -16.667 1.00 31.98 93 THR A C 1
ATOM 680 O O . THR A 1 93 ? -28.098 22.322 -15.462 1.00 31.98 93 THR A O 1
ATOM 683 N N . GLU A 1 94 ? -26.721 22.674 -17.227 1.00 44.25 94 GLU A N 1
ATOM 684 C CA . GLU A 1 94 ? -25.773 23.757 -16.930 1.00 44.25 94 GLU A CA 1
ATOM 685 C C . GLU A 1 94 ? -25.503 24.177 -15.471 1.00 44.25 94 GLU A C 1
ATOM 687 O O . GLU A 1 94 ? -26.348 24.735 -14.779 1.00 44.25 94 GLU A O 1
ATOM 692 N N . SER A 1 95 ? -24.210 24.096 -15.136 1.00 46.44 95 SER A N 1
ATOM 693 C CA . SER A 1 95 ? -23.477 24.980 -14.219 1.00 46.44 95 SER A CA 1
ATOM 694 C C . SER A 1 95 ? -23.713 24.819 -12.714 1.00 46.44 95 SER A C 1
ATOM 696 O O . SER A 1 95 ? -24.566 25.464 -12.115 1.00 46.44 95 SER A O 1
ATOM 698 N N . ALA A 1 96 ? -22.791 24.102 -12.067 1.00 44.09 96 ALA A N 1
ATOM 699 C CA . ALA A 1 96 ? -22.346 24.453 -10.723 1.00 44.09 96 ALA A CA 1
ATOM 700 C C . ALA A 1 96 ? -20.835 24.203 -10.601 1.00 44.09 96 ALA A C 1
ATOM 702 O O . ALA A 1 96 ? -20.322 23.114 -10.839 1.00 44.09 96 ALA A O 1
ATOM 703 N N . THR A 1 97 ? -20.143 25.290 -10.295 1.00 35.41 97 THR A N 1
ATOM 704 C CA . THR A 1 97 ? -18.713 25.480 -10.055 1.00 35.41 97 THR A CA 1
ATOM 705 C C . THR A 1 97 ? -18.060 24.411 -9.179 1.00 35.41 97 THR A C 1
ATOM 707 O O . THR A 1 97 ? -18.570 24.090 -8.108 1.00 35.41 97 THR A O 1
ATOM 710 N N . VAL A 1 98 ? -16.868 23.960 -9.585 1.00 43.09 98 VAL A N 1
ATOM 711 C CA . VAL A 1 98 ? -15.919 23.226 -8.734 1.00 43.09 98 VAL A CA 1
ATOM 712 C C . VAL A 1 98 ? -15.520 24.136 -7.570 1.00 43.09 98 VAL A C 1
ATOM 714 O O . VAL A 1 98 ? -14.680 25.020 -7.723 1.00 43.09 98 VAL A O 1
ATOM 717 N N . GLN A 1 99 ? -16.148 23.944 -6.412 1.00 46.22 99 GLN A N 1
ATOM 718 C CA . GLN A 1 99 ? -15.659 24.487 -5.150 1.00 46.22 99 GLN A CA 1
ATOM 719 C C . GLN A 1 99 ? -14.622 23.513 -4.601 1.00 46.22 99 GLN A C 1
ATOM 721 O O . GLN A 1 99 ? -14.928 22.480 -4.011 1.00 46.22 99 GLN A O 1
ATOM 726 N N . THR A 1 100 ? -13.365 23.847 -4.872 1.00 57.00 100 THR A N 1
ATOM 727 C CA . THR A 1 100 ? -12.231 23.452 -4.046 1.00 57.00 100 THR A CA 1
ATOM 728 C C . THR A 1 100 ? -12.465 23.981 -2.640 1.00 57.00 100 THR A C 1
ATOM 730 O O . THR A 1 100 ? -12.308 25.180 -2.432 1.00 57.00 100 THR A O 1
ATOM 733 N N . ASP A 1 101 ? -12.791 23.120 -1.681 1.00 51.50 101 ASP A N 1
ATOM 734 C CA . ASP A 1 101 ? -12.762 23.524 -0.281 1.00 51.50 101 ASP A CA 1
ATOM 735 C C . ASP A 1 101 ? -12.240 22.418 0.647 1.00 51.50 101 ASP A C 1
ATOM 737 O O . ASP A 1 101 ? -12.871 21.395 0.893 1.00 51.50 101 ASP A O 1
ATOM 741 N N . ASN A 1 102 ? -11.071 22.749 1.204 1.00 57.53 102 ASN A N 1
ATOM 742 C CA . ASN A 1 102 ? -10.678 22.555 2.597 1.00 57.53 102 ASN A CA 1
ATOM 743 C C . ASN A 1 102 ? -10.237 21.174 3.073 1.00 57.53 102 ASN A C 1
ATOM 745 O O . ASN A 1 102 ? -10.909 20.528 3.870 1.00 57.53 102 ASN A O 1
ATOM 749 N N . PHE A 1 103 ? -8.975 20.851 2.757 1.00 50.66 103 PHE A N 1
ATOM 750 C CA . PHE A 1 103 ? -8.141 20.079 3.683 1.00 50.66 103 PHE A CA 1
ATOM 751 C C . PHE A 1 103 ? -6.641 20.434 3.667 1.00 50.66 103 PHE A C 1
ATOM 753 O O . PHE A 1 103 ? -5.822 19.543 3.777 1.00 50.66 103 PHE A O 1
ATOM 760 N N . ILE A 1 104 ? -6.231 21.708 3.555 1.00 57.94 104 ILE A N 1
ATOM 761 C CA . ILE A 1 104 ? -4.878 22.146 3.983 1.00 57.94 104 ILE A CA 1
ATOM 762 C C . ILE A 1 104 ? -4.957 23.608 4.444 1.00 57.94 104 ILE A C 1
ATOM 764 O O . ILE A 1 104 ? -4.847 24.523 3.632 1.00 57.94 104 ILE A O 1
ATOM 768 N N . SER A 1 105 ? -5.122 23.841 5.745 1.00 49.56 105 SER A N 1
ATOM 769 C CA . SER A 1 105 ? -5.102 25.198 6.322 1.00 49.56 105 SER A CA 1
ATOM 770 C C . SER A 1 105 ? -3.878 25.468 7.194 1.00 49.56 105 SER A C 1
ATOM 772 O O . SER A 1 105 ? -3.864 26.457 7.920 1.00 49.56 105 SER A O 1
ATOM 774 N N . ASN A 1 106 ? -2.841 24.623 7.159 1.00 59.06 106 ASN A N 1
ATOM 775 C CA . ASN A 1 106 ? -1.646 24.895 7.957 1.00 59.06 106 ASN A CA 1
ATOM 776 C C . ASN A 1 106 ? -0.366 24.267 7.391 1.00 59.06 106 ASN A C 1
ATOM 778 O O . ASN A 1 106 ? 0.257 23.407 8.005 1.00 59.06 106 ASN A O 1
ATOM 782 N N . MET A 1 107 ? 0.030 24.696 6.194 1.00 55.88 107 MET A N 1
ATOM 783 C CA . MET A 1 107 ? 1.393 24.482 5.715 1.00 55.88 107 MET A CA 1
ATOM 784 C C . MET A 1 107 ? 1.945 25.800 5.183 1.00 55.88 107 MET A C 1
ATOM 786 O O . MET A 1 107 ? 1.265 26.505 4.436 1.00 55.88 107 MET A O 1
ATOM 790 N N . SER A 1 108 ? 3.178 26.132 5.574 1.00 65.00 108 SER A N 1
ATOM 791 C CA . SER A 1 108 ? 3.920 27.239 4.969 1.00 65.00 108 SER A CA 1
ATOM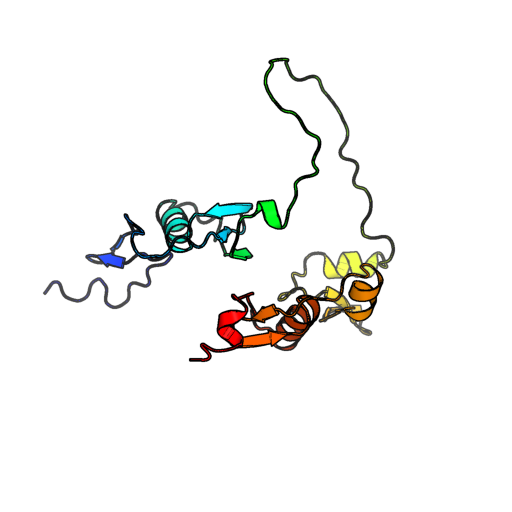 792 C C . SER A 1 108 ? 3.973 27.014 3.458 1.00 65.00 108 SER A C 1
ATOM 794 O O . SER A 1 108 ? 4.318 25.914 3.023 1.00 65.00 108 SER A O 1
ATOM 796 N N . GLY A 1 109 ? 3.630 28.029 2.656 1.00 68.25 109 GLY A N 1
ATOM 797 C CA . GLY A 1 109 ? 3.563 27.910 1.191 1.00 68.25 109 GLY A CA 1
ATOM 798 C C . GLY A 1 109 ? 4.833 27.317 0.565 1.00 68.25 109 GLY A C 1
ATOM 799 O O . GLY A 1 109 ? 4.746 26.583 -0.411 1.00 68.25 109 GLY A O 1
ATOM 800 N N . ASN A 1 110 ? 5.986 27.532 1.208 1.00 72.94 110 ASN A N 1
ATOM 801 C CA . ASN A 1 110 ? 7.280 26.967 0.826 1.00 72.94 110 ASN A CA 1
ATOM 802 C C . ASN A 1 110 ? 7.328 25.424 0.926 1.00 72.94 110 ASN A C 1
ATOM 804 O O . ASN A 1 110 ? 7.797 24.752 0.014 1.00 72.94 110 ASN A O 1
ATOM 808 N N . ALA A 1 111 ? 6.773 24.831 1.987 1.00 74.81 111 ALA A N 1
ATOM 809 C CA . ALA A 1 111 ? 6.761 23.375 2.150 1.00 74.81 111 ALA A CA 1
ATOM 810 C C . ALA A 1 111 ? 5.833 22.687 1.137 1.00 74.81 111 ALA A C 1
ATOM 812 O O . ALA A 1 111 ? 6.171 21.639 0.593 1.00 74.81 111 ALA A O 1
ATOM 813 N N . LYS A 1 112 ? 4.696 23.322 0.827 1.00 80.38 112 LYS A N 1
ATOM 814 C CA . LYS A 1 112 ? 3.754 22.848 -0.197 1.00 80.38 112 LYS A CA 1
ATOM 815 C C . LYS A 1 112 ? 4.380 22.846 -1.596 1.00 80.38 112 LYS A C 1
ATOM 817 O O . LYS A 1 112 ? 4.051 21.999 -2.418 1.00 80.38 112 LYS A O 1
ATOM 822 N N . GLU A 1 113 ? 5.272 23.796 -1.867 1.00 85.62 113 GLU A N 1
ATOM 823 C CA . GLU A 1 113 ? 6.002 23.888 -3.129 1.00 85.62 113 GLU A CA 1
ATOM 824 C C . GLU A 1 113 ? 7.131 22.858 -3.213 1.00 85.62 113 GLU A C 1
ATOM 826 O O . GLU A 1 113 ? 7.201 22.139 -4.205 1.00 85.62 113 GLU A O 1
ATOM 831 N N . ALA A 1 114 ? 7.933 22.709 -2.157 1.00 85.50 114 ALA A N 1
ATOM 832 C CA . ALA A 1 114 ? 9.028 21.739 -2.110 1.00 85.50 114 ALA A CA 1
ATOM 833 C C . ALA A 1 114 ? 8.561 20.273 -2.165 1.00 85.50 114 ALA A C 1
ATOM 835 O O . ALA A 1 114 ? 9.254 19.429 -2.723 1.00 85.50 114 ALA A O 1
ATOM 836 N N . CYS A 1 115 ? 7.388 19.971 -1.605 1.00 88.56 115 CYS A N 1
ATOM 837 C CA . CYS A 1 115 ? 6.808 18.626 -1.588 1.00 88.56 115 CYS A CA 1
ATOM 838 C C . CYS A 1 115 ? 5.853 18.336 -2.757 1.00 88.56 115 CYS A C 1
ATOM 840 O O . CYS A 1 115 ? 5.227 17.281 -2.774 1.00 88.56 115 CYS A O 1
ATOM 842 N N . ARG A 1 116 ? 5.708 19.253 -3.722 1.00 87.31 116 ARG A N 1
ATOM 843 C CA . ARG A 1 116 ? 4.689 19.160 -4.782 1.00 87.31 116 ARG A CA 1
ATOM 844 C C . ARG A 1 116 ? 4.830 17.921 -5.663 1.00 87.31 116 ARG A C 1
ATOM 846 O O . ARG A 1 116 ? 3.829 17.277 -5.950 1.00 87.31 116 ARG A O 1
ATOM 853 N N . ASP A 1 117 ? 6.060 17.610 -6.058 1.00 84.31 117 ASP A N 1
ATOM 854 C CA . ASP A 1 117 ? 6.376 16.519 -6.988 1.00 84.31 117 ASP A CA 1
ATOM 855 C C . ASP A 1 117 ? 6.991 15.303 -6.272 1.00 84.31 117 ASP A C 1
ATOM 857 O O . ASP A 1 117 ? 7.557 14.413 -6.905 1.00 84.31 117 ASP A O 1
ATOM 861 N N . ILE A 1 118 ? 6.914 15.266 -4.938 1.00 82.94 118 ILE A N 1
ATOM 862 C CA . ILE A 1 118 ? 7.493 14.195 -4.126 1.00 82.94 118 ILE A CA 1
ATOM 863 C C . ILE A 1 118 ? 6.395 13.223 -3.734 1.00 82.94 118 ILE A C 1
ATOM 865 O O . ILE A 1 118 ? 5.503 13.542 -2.949 1.00 82.94 118 ILE A O 1
ATOM 869 N N . HIS A 1 119 ? 6.500 12.012 -4.272 1.00 89.12 119 HIS A N 1
ATOM 870 C CA . HIS A 1 119 ? 5.643 10.902 -3.902 1.00 89.12 119 HIS A CA 1
ATOM 871 C C . HIS A 1 119 ? 6.325 10.079 -2.811 1.00 89.12 119 HIS A C 1
ATOM 873 O O . HIS A 1 119 ? 7.383 9.494 -3.036 1.00 89.12 119 HIS A O 1
ATOM 879 N N . CYS A 1 120 ? 5.729 10.055 -1.625 1.00 88.31 120 CYS A N 1
ATOM 880 C CA . CYS A 1 120 ? 6.208 9.248 -0.515 1.00 88.31 120 CYS A CA 1
ATOM 881 C C . CYS A 1 120 ? 5.505 7.888 -0.502 1.00 88.31 120 CYS A C 1
ATOM 883 O O . CYS A 1 120 ? 4.283 7.818 -0.636 1.00 88.31 120 CYS A O 1
ATOM 885 N N . ASP A 1 121 ? 6.268 6.816 -0.300 1.00 87.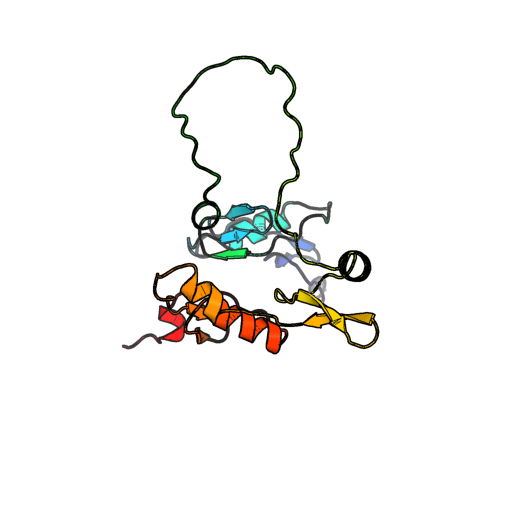50 121 ASP A N 1
ATOM 886 C CA . ASP A 1 121 ? 5.718 5.466 -0.192 1.00 87.50 121 ASP A CA 1
ATOM 887 C C . ASP A 1 121 ? 5.187 5.177 1.221 1.00 87.50 121 ASP A C 1
ATOM 889 O O . ASP A 1 121 ? 5.510 5.868 2.191 1.00 87.50 121 ASP A O 1
ATOM 893 N N . PHE A 1 122 ? 4.356 4.137 1.338 1.00 90.25 122 PHE A N 1
ATOM 894 C CA . PHE A 1 122 ? 3.837 3.621 2.615 1.00 90.25 122 PHE A CA 1
ATOM 895 C C . PHE A 1 122 ? 3.106 4.663 3.481 1.00 90.25 122 PHE A C 1
ATOM 897 O O . PHE A 1 122 ? 3.183 4.631 4.707 1.00 90.25 122 PHE A O 1
ATOM 904 N N . GLU A 1 123 ? 2.386 5.588 2.837 1.00 85.06 123 GLU A N 1
ATOM 905 C CA . GLU A 1 123 ? 1.635 6.671 3.495 1.00 85.06 123 GLU A CA 1
ATOM 906 C C . GLU A 1 123 ? 2.515 7.631 4.321 1.00 85.06 123 GLU A C 1
ATOM 908 O O . GLU A 1 123 ? 2.023 8.330 5.209 1.00 85.06 123 GLU A O 1
ATOM 913 N N . ALA A 1 124 ? 3.817 7.705 4.023 1.00 90.62 124 ALA A N 1
ATOM 914 C CA . ALA A 1 124 ? 4.679 8.731 4.592 1.00 90.62 124 ALA A CA 1
ATOM 915 C C . ALA A 1 124 ? 4.236 10.138 4.152 1.00 90.62 124 ALA A C 1
ATOM 917 O O . ALA A 1 124 ? 3.732 10.361 3.052 1.00 90.62 124 ALA A O 1
ATOM 918 N N . THR A 1 125 ? 4.446 11.113 5.032 1.00 91.00 125 THR A N 1
ATOM 919 C CA . THR A 1 125 ? 4.155 12.524 4.773 1.00 91.00 125 THR A CA 1
ATOM 920 C C . THR A 1 125 ? 5.425 13.228 4.318 1.00 91.00 125 THR A C 1
ATOM 922 O O . THR A 1 125 ? 6.483 13.042 4.912 1.00 91.00 125 THR A O 1
ATOM 925 N N . CYS A 1 126 ? 5.337 14.046 3.267 1.00 90.38 126 CYS A N 1
ATOM 926 C CA . CYS A 1 126 ? 6.450 14.906 2.880 1.00 90.38 126 CYS A CA 1
ATOM 927 C C . CYS A 1 126 ? 6.464 16.174 3.734 1.00 90.38 126 CYS A C 1
ATOM 929 O O . CYS A 1 126 ? 5.470 16.898 3.826 1.00 90.38 126 CYS A O 1
ATOM 931 N N . GLU A 1 127 ? 7.613 16.470 4.325 1.00 90.50 127 GLU A N 1
ATOM 932 C CA . GLU A 1 127 ? 7.831 17.671 5.121 1.00 90.50 127 GLU A CA 1
ATOM 933 C C . GLU A 1 127 ? 9.261 18.191 4.961 1.00 90.50 127 GLU A C 1
ATOM 935 O O . GLU A 1 127 ? 10.174 17.469 4.559 1.00 90.50 127 GLU A O 1
ATOM 940 N N . LEU A 1 128 ? 9.457 19.482 5.236 1.00 87.75 128 LEU A N 1
ATOM 941 C CA . LEU A 1 128 ? 10.776 20.100 5.159 1.00 87.75 128 LEU A CA 1
ATOM 942 C C . LEU A 1 128 ? 11.606 19.739 6.391 1.00 87.75 128 LEU A C 1
ATOM 944 O O . LEU A 1 128 ? 11.177 19.943 7.527 1.00 87.75 128 LEU A O 1
ATOM 948 N N . GLY A 1 129 ? 12.821 19.252 6.151 1.00 85.00 129 GLY A N 1
ATOM 949 C CA . GLY A 1 129 ? 13.845 19.132 7.177 1.00 85.00 129 GLY A CA 1
ATOM 950 C C . GLY A 1 129 ? 14.355 20.500 7.656 1.00 85.00 129 GLY A C 1
ATOM 951 O O . GLY A 1 129 ? 14.036 21.539 7.071 1.00 85.00 129 GLY A O 1
ATOM 952 N N . PRO A 1 130 ? 15.196 20.525 8.705 1.00 88.00 130 PRO A N 1
ATOM 953 C CA . PRO A 1 130 ? 15.814 21.758 9.208 1.00 88.00 130 PRO A CA 1
ATOM 954 C C . PRO A 1 130 ? 16.738 22.435 8.178 1.00 88.00 130 PRO A C 1
ATOM 956 O O . PRO A 1 130 ? 17.064 23.610 8.308 1.00 88.00 130 PRO A O 1
ATOM 959 N N . ASP A 1 131 ? 17.150 21.690 7.155 1.00 87.69 131 ASP A N 1
ATOM 960 C CA . ASP A 1 131 ? 17.934 22.114 5.998 1.00 87.69 131 ASP A CA 1
ATOM 961 C C . ASP A 1 131 ? 17.081 22.693 4.852 1.00 87.69 131 ASP A C 1
ATOM 963 O O . ASP A 1 131 ? 17.620 22.998 3.791 1.00 87.69 131 ASP A O 1
ATOM 967 N N . ASN A 1 132 ? 15.764 22.855 5.043 1.00 82.94 132 ASN A N 1
ATOM 968 C CA . ASN A 1 132 ? 14.794 23.187 3.991 1.00 82.94 132 ASN A CA 1
ATOM 969 C C . ASN A 1 132 ? 14.777 22.178 2.828 1.00 82.94 132 ASN A C 1
ATOM 971 O O . ASN A 1 132 ? 14.328 22.510 1.730 1.00 82.94 132 ASN A O 1
ATOM 975 N N . PHE A 1 133 ? 15.230 20.943 3.059 1.00 85.44 133 PHE A N 1
ATOM 976 C CA . PHE A 1 133 ? 15.144 19.873 2.072 1.00 85.44 133 PHE A CA 1
ATOM 977 C C . PHE A 1 133 ? 13.916 18.992 2.347 1.00 85.44 133 PHE A C 1
ATOM 979 O O . PHE A 1 133 ? 13.693 18.621 3.504 1.00 85.44 133 PHE A O 1
ATOM 986 N N . PRO A 1 134 ? 13.107 18.647 1.331 1.00 88.31 134 PRO A N 1
ATOM 987 C CA . PRO A 1 134 ? 11.928 17.816 1.531 1.00 88.31 134 PRO A CA 1
ATOM 988 C C . PRO A 1 134 ? 12.306 16.360 1.831 1.00 88.31 134 PRO A C 1
ATOM 990 O O . PRO A 1 134 ? 13.191 15.778 1.202 1.00 88.31 134 PRO A O 1
ATOM 993 N N . ARG A 1 135 ? 11.639 15.764 2.821 1.00 90.56 135 ARG A N 1
ATOM 994 C CA . ARG A 1 135 ? 11.883 14.400 3.305 1.00 90.56 135 ARG A CA 1
ATOM 995 C C . ARG A 1 135 ? 10.553 13.703 3.574 1.00 90.56 135 ARG A C 1
ATOM 997 O O . ARG A 1 135 ? 9.644 14.309 4.134 1.00 90.56 135 ARG A O 1
ATOM 1004 N N . CYS A 1 136 ? 10.463 12.427 3.211 1.00 92.88 136 CYS A N 1
ATOM 1005 C CA . CYS A 1 136 ? 9.333 11.573 3.567 1.00 92.88 136 CYS A CA 1
ATOM 1006 C C . CYS A 1 136 ? 9.514 11.039 4.991 1.00 92.88 136 CYS A C 1
ATOM 1008 O O . CYS A 1 136 ? 10.549 10.454 5.314 1.00 92.88 136 CYS A O 1
ATOM 1010 N N . THR A 1 137 ? 8.519 11.245 5.845 1.00 92.75 137 THR A N 1
ATOM 1011 C CA . THR A 1 137 ? 8.540 10.875 7.264 1.00 92.75 137 THR A CA 1
ATOM 1012 C C . THR A 1 137 ? 7.281 10.093 7.633 1.00 92.75 137 THR A C 1
ATOM 1014 O O . THR A 1 137 ? 6.181 10.326 7.129 1.00 92.75 137 THR A O 1
ATOM 1017 N N . CYS A 1 138 ? 7.418 9.161 8.571 1.00 93.19 138 CYS A N 1
ATOM 1018 C CA . CYS A 1 138 ? 6.288 8.394 9.084 1.00 93.19 138 CYS A CA 1
ATOM 1019 C C . CYS A 1 138 ? 5.588 9.161 10.208 1.00 93.19 138 CYS A C 1
ATOM 1021 O O . CYS A 1 138 ? 5.850 8.922 11.388 1.00 93.19 138 CYS A O 1
ATOM 1023 N N . ARG A 1 139 ? 4.700 10.096 9.854 1.00 89.06 139 ARG A N 1
ATOM 1024 C CA . ARG A 1 139 ? 3.856 10.801 10.828 1.00 89.06 139 ARG A CA 1
ATOM 1025 C C . ARG A 1 139 ? 2.505 10.118 10.990 1.00 89.06 139 ARG A C 1
ATOM 1027 O O . ARG A 1 139 ? 1.587 10.339 10.212 1.00 89.06 139 ARG A O 1
ATOM 1034 N N . PHE A 1 140 ? 2.379 9.337 12.059 1.00 85.81 140 PHE A N 1
ATOM 1035 C CA . PHE A 1 140 ? 1.134 8.676 12.440 1.00 85.81 140 PHE A CA 1
ATOM 1036 C C . PHE A 1 140 ? 0.695 9.164 13.818 1.00 85.81 140 PHE A C 1
ATOM 1038 O O . PHE A 1 140 ? 1.298 8.813 14.829 1.00 85.81 140 PHE A O 1
ATOM 1045 N N . ASP A 1 141 ? -0.375 9.958 13.876 1.00 82.69 141 ASP A N 1
ATOM 1046 C CA . ASP A 1 141 ? -0.985 10.368 15.144 1.00 82.69 141 ASP A CA 1
ATOM 1047 C C . ASP A 1 141 ? -2.139 9.423 15.514 1.00 82.69 141 ASP A C 1
ATOM 1049 O O . ASP A 1 141 ? -3.326 9.762 15.473 1.00 82.69 141 ASP A O 1
ATOM 1053 N N . CYS A 1 142 ? -1.782 8.175 15.828 1.00 81.88 142 CYS A N 1
ATOM 1054 C CA . CYS A 1 142 ? -2.771 7.147 16.154 1.00 81.88 142 CYS A CA 1
ATOM 1055 C C . CYS A 1 142 ? -3.539 7.459 17.448 1.00 81.88 142 CYS A C 1
ATOM 1057 O O . CYS A 1 142 ? -4.688 7.041 17.592 1.00 81.88 142 CYS A O 1
ATOM 1059 N N . ALA A 1 143 ? -2.925 8.204 18.374 1.00 79.94 143 ALA A N 1
ATOM 1060 C CA . ALA A 1 143 ? -3.557 8.620 19.621 1.00 79.94 143 ALA A CA 1
ATOM 1061 C C . ALA A 1 143 ? -4.679 9.635 19.361 1.00 79.94 143 ALA A C 1
ATOM 1063 O O . ALA A 1 143 ? -5.800 9.445 19.832 1.00 79.94 143 ALA A O 1
ATOM 1064 N N . SER A 1 144 ? -4.420 10.661 18.548 1.00 77.44 144 SER A N 1
ATOM 1065 C CA . SER A 1 144 ? -5.433 11.653 18.180 1.00 77.44 144 SER A CA 1
ATOM 1066 C C . SER A 1 144 ? -6.536 11.045 17.313 1.00 77.44 144 SER A C 1
ATOM 1068 O O . SER A 1 144 ? -7.708 11.365 17.503 1.00 77.44 144 SER A O 1
ATOM 1070 N N . ALA A 1 145 ? -6.200 10.108 16.419 1.00 69.31 145 ALA A N 1
ATOM 1071 C CA . ALA A 1 145 ? -7.190 9.388 15.614 1.00 69.31 145 ALA A CA 1
ATOM 1072 C C . ALA A 1 145 ? -8.165 8.553 16.470 1.00 69.31 145 ALA A C 1
ATOM 1074 O O . ALA A 1 145 ? -9.357 8.486 16.157 1.00 69.31 145 ALA A O 1
ATOM 1075 N N . ALA A 1 146 ? -7.677 7.959 17.565 1.00 71.56 146 ALA A N 1
ATOM 1076 C CA . ALA A 1 146 ? -8.494 7.221 18.529 1.00 71.56 146 ALA A CA 1
ATOM 1077 C C . ALA A 1 146 ? -9.350 8.136 19.427 1.00 71.56 146 ALA A C 1
ATOM 1079 O O . ALA A 1 146 ? -10.394 7.715 19.915 1.00 71.56 146 ALA A O 1
ATOM 1080 N N . LEU A 1 147 ? -8.938 9.390 19.639 1.00 70.81 147 LEU A N 1
ATOM 1081 C CA . LEU A 1 147 ? -9.719 10.382 20.389 1.00 70.81 147 LEU A CA 1
ATOM 1082 C C . LEU A 1 147 ? -10.804 11.044 19.532 1.00 70.81 147 LEU A C 1
ATOM 1084 O O . LEU A 1 147 ? -11.890 11.331 20.030 1.00 70.81 147 LEU A O 1
ATOM 1088 N N . ALA A 1 148 ? -10.530 11.268 18.244 1.00 72.38 148 ALA A N 1
ATOM 1089 C CA . ALA A 1 148 ? -11.490 11.839 17.299 1.00 72.38 148 ALA A CA 1
ATOM 1090 C C . ALA A 1 148 ? -12.667 10.893 17.005 1.00 72.38 148 ALA A C 1
ATOM 1092 O O . ALA A 1 148 ? -13.759 11.349 16.675 1.00 72.38 148 ALA A O 1
ATOM 1093 N N . ASN A 1 149 ? -12.456 9.582 17.148 1.00 65.31 149 ASN A N 1
ATOM 1094 C CA . ASN A 1 149 ? -13.488 8.565 17.000 1.00 65.31 149 ASN A CA 1
ATOM 1095 C C . ASN A 1 149 ? -13.488 7.678 18.251 1.00 65.31 149 ASN A C 1
ATOM 1097 O O . ASN A 1 149 ? -12.654 6.781 18.331 1.00 65.31 149 ASN A O 1
ATOM 1101 N N . PRO A 1 150 ? -14.425 7.853 19.202 1.00 67.81 150 PRO A N 1
ATOM 1102 C CA . PRO A 1 150 ? -14.442 7.130 20.483 1.00 67.81 150 PRO A CA 1
ATOM 1103 C C . PRO A 1 150 ? -14.770 5.627 20.359 1.00 67.81 150 PRO A C 1
ATOM 1105 O O . PRO A 1 150 ? -15.109 4.969 21.342 1.00 67.81 150 PRO A O 1
ATOM 1108 N N . VAL A 1 151 ? -14.689 5.067 19.152 1.00 67.06 151 VAL A N 1
ATOM 1109 C CA . VAL A 1 151 ? -14.815 3.634 18.914 1.00 67.06 151 VAL A CA 1
ATOM 1110 C C . VAL A 1 151 ? -13.463 2.992 19.228 1.00 67.06 151 VAL A C 1
ATOM 1112 O O . VAL A 1 151 ? -12.456 3.402 18.647 1.00 67.06 151 VAL A O 1
ATOM 1115 N N . PRO A 1 152 ? -13.410 1.977 20.109 1.00 67.88 152 PRO A N 1
ATOM 1116 C CA . PRO A 1 152 ? -12.168 1.272 20.383 1.00 67.88 152 PRO A CA 1
ATOM 1117 C C . PRO A 1 152 ? -11.598 0.725 19.075 1.00 67.88 152 PRO A C 1
ATOM 1119 O O . PRO A 1 152 ? -12.299 0.063 18.301 1.00 67.88 152 PRO A O 1
ATOM 1122 N N . ALA A 1 153 ? -10.329 1.036 18.813 1.00 75.62 153 ALA A N 1
ATOM 1123 C CA . ALA A 1 153 ? -9.660 0.560 17.619 1.00 75.62 153 ALA A CA 1
ATOM 1124 C C . ALA A 1 153 ? -9.675 -0.975 17.610 1.00 75.62 153 ALA A C 1
ATOM 1126 O O . ALA A 1 153 ? -9.323 -1.621 18.598 1.00 75.62 153 ALA A O 1
ATOM 1127 N N . LYS A 1 154 ? -10.156 -1.555 16.508 1.00 82.38 154 LYS A N 1
ATOM 1128 C CA . LYS A 1 154 ? -10.263 -3.007 16.371 1.00 82.38 154 LYS A CA 1
ATOM 1129 C C . LYS A 1 154 ? -8.908 -3.582 15.952 1.00 82.38 154 LYS A C 1
ATOM 1131 O O . LYS A 1 154 ? -8.264 -2.983 15.082 1.00 82.38 154 LYS A O 1
ATOM 1136 N N . PRO A 1 155 ? -8.500 -4.733 16.515 1.00 91.25 155 PRO A N 1
ATOM 1137 C CA . PRO A 1 155 ? -7.291 -5.404 16.077 1.00 91.25 155 PRO A CA 1
ATOM 1138 C C . PRO A 1 155 ? -7.418 -5.826 14.611 1.00 91.25 155 PRO A C 1
ATOM 1140 O O . PRO A 1 155 ? -8.511 -6.148 14.141 1.00 91.25 155 PRO A O 1
ATOM 1143 N N . VAL A 1 156 ? -6.297 -5.831 13.896 1.00 92.56 156 VAL A N 1
ATOM 1144 C CA . VAL A 1 156 ? -6.209 -6.252 12.492 1.00 92.56 156 VAL A CA 1
ATOM 1145 C C . VAL A 1 156 ? -5.091 -7.271 12.323 1.00 92.56 156 VAL A C 1
ATOM 1147 O O . VAL A 1 156 ? -4.079 -7.180 13.008 1.00 92.56 156 VAL A O 1
ATOM 1150 N N . CYS A 1 157 ? -5.262 -8.231 11.420 1.00 94.25 157 CYS A N 1
ATOM 1151 C CA . CYS A 1 157 ? -4.197 -9.139 11.002 1.00 94.25 157 CYS A CA 1
ATOM 1152 C C . CYS A 1 157 ? -3.534 -8.576 9.742 1.00 94.25 157 CYS A C 1
ATOM 1154 O O . CYS A 1 157 ? -4.230 -8.070 8.858 1.00 94.25 157 CYS A O 1
ATOM 1156 N N . ALA A 1 158 ? -2.206 -8.631 9.676 1.00 95.06 158 ALA A N 1
ATOM 1157 C CA . ALA A 1 158 ? -1.435 -8.180 8.524 1.00 95.06 158 ALA A CA 1
ATOM 1158 C C . ALA A 1 158 ? -0.813 -9.352 7.745 1.00 95.06 158 ALA A C 1
ATOM 1160 O O . ALA A 1 158 ? -0.786 -10.496 8.200 1.00 95.06 158 ALA A O 1
ATOM 1161 N N . SER A 1 159 ? -0.280 -9.066 6.557 1.00 93.56 159 SER A N 1
ATOM 1162 C CA . SER A 1 159 ? 0.375 -10.036 5.671 1.00 93.56 159 SER A CA 1
ATOM 1163 C C . SER A 1 159 ? 1.655 -10.649 6.235 1.00 93.56 159 SER A C 1
ATOM 1165 O O . SER A 1 159 ? 2.075 -11.689 5.738 1.00 93.56 159 SER A O 1
ATOM 1167 N N . ASP A 1 160 ? 2.249 -10.053 7.269 1.00 94.38 160 ASP A N 1
ATOM 1168 C CA . ASP A 1 160 ? 3.378 -10.623 8.013 1.00 94.38 160 ASP A CA 1
ATOM 1169 C C . ASP A 1 160 ? 2.940 -11.573 9.146 1.00 94.38 160 ASP A C 1
ATOM 1171 O O . ASP A 1 160 ? 3.758 -11.972 9.977 1.00 94.38 160 ASP A O 1
ATOM 1175 N N . LEU A 1 161 ? 1.655 -11.951 9.154 1.00 92.56 161 LEU A N 1
ATOM 1176 C CA . LEU A 1 161 ? 1.019 -12.862 10.107 1.00 92.56 161 LEU A CA 1
ATOM 1177 C C . LEU A 1 161 ? 1.014 -12.343 11.551 1.00 92.56 161 LEU A C 1
ATOM 1179 O O . LEU A 1 161 ? 0.916 -13.121 12.501 1.00 92.56 161 LEU A O 1
ATOM 1183 N N . ARG A 1 162 ? 1.081 -11.019 11.735 1.00 95.00 162 ARG A N 1
ATOM 1184 C CA . ARG A 1 162 ? 0.988 -10.374 13.050 1.00 95.00 162 ARG A CA 1
ATOM 1185 C C . ARG A 1 162 ? -0.344 -9.660 13.240 1.00 95.00 162 ARG A C 1
ATOM 1187 O O . ARG A 1 162 ? -0.908 -9.080 12.312 1.00 95.00 162 ARG A O 1
ATOM 1194 N N . ILE A 1 163 ? -0.825 -9.675 14.484 1.00 94.31 163 ILE A N 1
ATOM 1195 C CA . ILE A 1 163 ? -1.982 -8.883 14.907 1.00 94.31 163 ILE A CA 1
ATOM 1196 C C . ILE A 1 163 ? -1.498 -7.518 15.383 1.00 94.31 163 ILE A C 1
ATOM 1198 O O . ILE A 1 163 ? -0.696 -7.418 16.310 1.00 94.31 163 ILE A O 1
ATOM 1202 N N . TYR A 1 164 ? -2.043 -6.469 14.784 1.00 93.25 164 TYR A N 1
ATOM 1203 C CA . TYR A 1 164 ? -1.827 -5.085 15.174 1.00 93.25 164 TYR A CA 1
ATOM 1204 C C . TYR A 1 164 ? -3.028 -4.566 15.963 1.00 93.25 164 TYR A C 1
ATOM 1206 O O . TYR A 1 164 ? -4.165 -4.929 15.655 1.00 93.25 164 TYR A O 1
ATOM 1214 N N . PRO A 1 165 ? -2.822 -3.674 16.947 1.00 91.12 165 PRO A N 1
ATOM 1215 C CA . PRO A 1 165 ? -3.907 -3.155 17.783 1.00 91.12 165 PRO A CA 1
ATOM 1216 C C . PRO A 1 165 ? -4.885 -2.259 17.009 1.00 91.12 165 PRO A C 1
ATOM 1218 O O . PRO A 1 165 ? -6.000 -2.017 17.460 1.00 91.12 165 PRO A O 1
ATOM 1221 N N . SER A 1 166 ? -4.468 -1.736 15.856 1.00 90.00 166 SER A N 1
ATOM 1222 C CA . SER A 1 166 ? -5.306 -0.950 14.958 1.00 90.00 166 SER A CA 1
ATOM 1223 C C . SER A 1 166 ? -4.704 -0.910 13.557 1.00 90.00 166 SER A C 1
ATOM 1225 O O . SER A 1 166 ? -3.504 -1.130 13.379 1.00 90.00 166 SER A O 1
ATOM 1227 N N . ILE A 1 167 ? -5.513 -0.526 12.568 1.00 88.12 167 ILE A N 1
ATOM 1228 C CA . ILE A 1 167 ? -5.019 -0.233 11.216 1.00 88.12 167 ILE A CA 1
ATOM 1229 C C . ILE A 1 167 ? -3.983 0.903 11.201 1.00 88.12 167 ILE A C 1
ATOM 1231 O O . ILE A 1 167 ? -3.061 0.869 10.395 1.00 88.12 167 ILE A O 1
ATOM 1235 N N . CYS A 1 168 ? -4.092 1.882 12.108 1.00 91.00 168 CYS A N 1
ATOM 1236 C CA . CYS A 1 168 ? -3.114 2.967 12.211 1.00 91.00 168 CYS A CA 1
ATOM 1237 C C . CYS A 1 168 ? -1.748 2.435 12.652 1.00 91.00 168 CYS A C 1
ATOM 1239 O O . CYS A 1 168 ? -0.739 2.741 12.028 1.00 91.00 168 CYS A O 1
ATOM 1241 N N . ALA A 1 169 ? -1.730 1.575 13.675 1.00 92.38 169 ALA A N 1
ATOM 1242 C CA . ALA A 1 169 ? -0.502 0.939 14.143 1.00 92.38 169 ALA A CA 1
ATOM 1243 C C . ALA A 1 169 ? 0.129 0.047 13.061 1.00 92.38 169 ALA A C 1
ATOM 1245 O O . ALA A 1 169 ? 1.342 0.074 12.891 1.00 92.38 169 ALA A O 1
ATOM 1246 N N . MET A 1 170 ? -0.688 -0.685 12.296 1.00 93.56 170 MET A N 1
ATOM 1247 C CA . MET A 1 170 ? -0.211 -1.481 11.160 1.00 93.56 170 MET A CA 1
ATOM 1248 C C . MET A 1 170 ? 0.456 -0.607 10.086 1.00 93.56 170 MET A C 1
ATOM 1250 O O . MET A 1 170 ? 1.563 -0.907 9.653 1.00 93.56 170 MET A O 1
ATOM 1254 N N . LYS A 1 171 ? -0.189 0.491 9.671 1.00 91.94 171 LYS A N 1
ATOM 1255 C CA . LYS A 1 171 ? 0.354 1.408 8.654 1.00 91.94 171 LYS A CA 1
ATOM 1256 C C . LYS A 1 171 ? 1.603 2.149 9.131 1.00 91.94 171 LYS A C 1
ATOM 1258 O O . LYS A 1 171 ? 2.536 2.336 8.360 1.00 91.94 171 LYS A O 1
ATOM 1263 N N . MET A 1 172 ? 1.644 2.524 10.408 1.00 93.00 172 MET A N 1
ATOM 1264 C CA . MET A 1 172 ? 2.830 3.121 11.019 1.00 93.00 172 MET A CA 1
ATOM 1265 C C . MET A 1 172 ? 4.026 2.169 10.943 1.00 93.00 172 MET A C 1
ATOM 1267 O O . MET A 1 172 ? 5.109 2.584 10.537 1.00 93.00 172 MET A O 1
ATOM 1271 N N . GLU A 1 173 ? 3.815 0.896 11.281 1.00 94.62 173 GLU A N 1
ATOM 1272 C CA . GLU A 1 173 ? 4.844 -0.139 11.188 1.00 94.62 173 GLU A CA 1
ATOM 1273 C C . GLU A 1 173 ? 5.297 -0.358 9.735 1.00 94.62 173 GLU A C 1
ATOM 1275 O O . GLU A 1 173 ? 6.495 -0.401 9.461 1.00 94.62 173 GLU A O 1
ATOM 1280 N N . ALA A 1 174 ? 4.346 -0.432 8.795 1.00 95.06 174 ALA A N 1
ATOM 1281 C CA . ALA A 1 174 ? 4.615 -0.544 7.360 1.00 95.06 174 ALA A CA 1
ATOM 1282 C C . ALA A 1 174 ? 5.512 0.602 6.862 1.00 95.06 174 ALA A C 1
ATOM 1284 O O . ALA A 1 174 ? 6.535 0.370 6.218 1.00 95.06 174 ALA A O 1
ATOM 1285 N N . CYS A 1 175 ? 5.178 1.839 7.240 1.00 95.56 175 CYS A N 1
ATOM 1286 C CA . CYS A 1 175 ? 5.965 3.016 6.897 1.00 95.56 175 CYS A CA 1
ATOM 1287 C C . CYS A 1 175 ? 7.378 2.960 7.484 1.00 95.56 175 CYS A C 1
ATOM 1289 O O . CYS A 1 175 ? 8.351 3.204 6.771 1.00 95.56 175 CYS A O 1
ATOM 1291 N N . GLN A 1 176 ? 7.513 2.613 8.767 1.00 94.06 176 GLN A N 1
ATOM 1292 C CA . GLN A 1 176 ? 8.814 2.558 9.442 1.00 94.06 176 GLN A CA 1
ATOM 1293 C C . GLN A 1 176 ? 9.737 1.490 8.851 1.00 94.06 176 GLN A C 1
ATOM 1295 O O . GLN A 1 176 ? 10.947 1.701 8.778 1.00 94.06 176 GLN A O 1
ATOM 1300 N N . ARG A 1 177 ? 9.170 0.366 8.406 1.00 94.81 177 ARG A N 1
ATOM 1301 C CA . ARG A 1 177 ? 9.911 -0.727 7.764 1.00 94.81 177 ARG A CA 1
ATOM 1302 C C . ARG A 1 177 ? 10.133 -0.517 6.268 1.00 94.81 177 ARG A C 1
ATOM 1304 O O . ARG A 1 177 ? 10.960 -1.221 5.703 1.00 94.81 177 ARG A O 1
ATOM 1311 N N . GLN A 1 178 ? 9.437 0.440 5.646 1.00 92.31 178 GLN A N 1
ATOM 1312 C CA . GLN A 1 178 ? 9.351 0.573 4.185 1.00 92.31 178 GLN A CA 1
ATOM 1313 C C . GLN A 1 178 ? 8.905 -0.747 3.532 1.00 92.31 178 GLN A C 1
ATOM 1315 O O . GLN A 1 178 ? 9.473 -1.210 2.544 1.00 92.31 178 GLN A O 1
ATOM 1320 N N . GLU A 1 179 ? 7.892 -1.373 4.132 1.00 93.12 179 GLU A N 1
ATOM 1321 C CA . GLU A 1 179 ? 7.363 -2.669 3.718 1.00 93.12 179 GLU A CA 1
ATOM 1322 C C . GLU A 1 179 ? 5.851 -2.607 3.537 1.00 93.12 179 GLU A C 1
ATOM 1324 O O . GLU A 1 179 ? 5.128 -1.950 4.286 1.00 93.12 179 GLU A O 1
ATOM 1329 N N . GLU A 1 180 ? 5.350 -3.346 2.550 1.00 89.81 180 GLU A N 1
ATOM 1330 C CA . GLU A 1 180 ? 3.924 -3.388 2.268 1.00 89.81 180 GLU A CA 1
ATOM 1331 C C . GLU A 1 180 ? 3.214 -4.398 3.181 1.00 89.81 180 GLU A C 1
ATOM 1333 O O . GLU A 1 180 ? 3.253 -5.610 2.958 1.00 89.81 180 GLU A O 1
ATOM 1338 N N . LEU A 1 181 ? 2.527 -3.890 4.208 1.00 91.50 181 LEU A N 1
ATOM 1339 C CA . LEU A 1 181 ? 1.659 -4.690 5.071 1.00 91.50 181 LEU A CA 1
ATOM 1340 C C . LEU A 1 181 ? 0.206 -4.595 4.599 1.00 91.50 181 LEU A C 1
ATOM 1342 O O . LEU A 1 181 ? -0.430 -3.544 4.692 1.00 91.50 181 LEU A O 1
ATOM 1346 N N . ARG A 1 182 ? -0.336 -5.714 4.114 1.00 90.19 182 ARG A N 1
ATOM 1347 C CA . ARG A 1 182 ? -1.738 -5.828 3.690 1.00 90.19 182 ARG A CA 1
ATOM 1348 C C . ARG A 1 182 ? -2.603 -6.398 4.801 1.00 90.19 182 ARG A C 1
ATOM 1350 O O . ARG A 1 182 ? -2.169 -7.298 5.512 1.00 90.19 182 ARG A O 1
ATOM 1357 N N . LEU A 1 183 ? -3.846 -5.931 4.897 1.00 89.12 183 LEU A N 1
ATOM 1358 C CA . LEU A 1 183 ? -4.841 -6.546 5.774 1.00 89.12 183 LEU A CA 1
ATOM 1359 C C . LEU A 1 183 ? -5.111 -7.992 5.345 1.00 89.12 183 LEU A C 1
ATOM 1361 O O . LEU A 1 183 ? -5.203 -8.299 4.156 1.00 89.12 183 LEU A O 1
ATOM 1365 N N . ARG A 1 184 ? -5.261 -8.862 6.335 1.00 89.44 184 ARG A N 1
ATOM 1366 C CA . ARG A 1 184 ? -5.605 -10.274 6.193 1.00 89.44 184 ARG A CA 1
ATOM 1367 C C . ARG A 1 184 ? -6.748 -10.622 7.157 1.00 89.44 184 ARG A C 1
ATOM 1369 O O . ARG A 1 184 ? -6.900 -9.941 8.177 1.00 89.44 184 ARG A O 1
ATOM 1376 N N . PRO A 1 185 ? -7.550 -11.663 6.867 1.00 88.00 185 PRO A N 1
ATOM 1377 C CA . PRO A 1 185 ? -8.497 -12.219 7.830 1.00 88.00 185 PRO A CA 1
ATOM 1378 C C . PRO A 1 185 ? -7.850 -12.460 9.201 1.00 88.00 185 PRO A C 1
ATOM 1380 O O . PRO A 1 185 ? -6.756 -13.016 9.284 1.00 88.00 185 PRO A O 1
ATOM 1383 N N . LEU A 1 186 ? -8.519 -12.042 10.283 1.00 85.19 186 LEU A N 1
ATOM 1384 C CA . LEU A 1 186 ? -7.976 -12.131 11.651 1.00 85.19 186 LEU A CA 1
ATOM 1385 C C . LEU A 1 186 ? -7.579 -13.560 12.047 1.00 85.19 186 LEU A C 1
ATOM 1387 O O . LEU A 1 186 ? -6.579 -13.755 12.738 1.00 85.19 186 LEU A O 1
ATOM 1391 N N . GLU A 1 187 ? -8.334 -14.539 11.559 1.00 84.94 187 GLU A N 1
ATOM 1392 C CA . GLU A 1 187 ? -8.147 -15.970 11.806 1.00 84.94 187 GLU A CA 1
ATOM 1393 C C . GLU A 1 187 ? -6.782 -16.477 11.313 1.00 84.94 187 GLU A C 1
ATOM 1395 O O . GLU A 1 187 ? -6.204 -17.376 11.921 1.00 84.94 187 GLU A O 1
ATOM 1400 N N . LEU A 1 188 ? -6.204 -15.855 10.276 1.00 87.06 188 LEU A N 1
ATOM 1401 C CA . LEU A 1 188 ? -4.885 -16.233 9.755 1.00 87.06 188 LEU A CA 1
ATOM 1402 C C . LEU A 1 188 ? -3.753 -15.940 10.748 1.00 87.06 188 LEU A C 1
ATOM 1404 O O . LEU A 1 188 ? -2.788 -16.698 10.808 1.00 87.06 188 LEU A O 1
ATOM 1408 N N . CYS A 1 189 ? -3.870 -14.870 11.541 1.00 88.62 189 CYS A N 1
ATOM 1409 C CA . CYS A 1 189 ? -2.874 -14.517 12.556 1.00 88.62 189 CYS A CA 1
ATOM 1410 C C . CYS A 1 189 ? -3.143 -15.175 13.918 1.00 88.62 189 CYS A C 1
ATOM 1412 O O . CYS A 1 189 ? -2.227 -15.320 14.724 1.00 88.62 189 CYS A O 1
ATOM 1414 N N . GLN A 1 190 ? -4.396 -15.535 14.208 1.00 84.44 190 GLN A N 1
ATOM 1415 C CA . GLN A 1 190 ? -4.772 -16.209 15.458 1.00 84.44 190 GLN A CA 1
ATOM 1416 C C . GLN A 1 190 ? -4.430 -17.704 15.442 1.00 84.44 190 GLN A C 1
ATOM 1418 O O . GLN A 1 190 ? -4.401 -18.334 16.498 1.00 84.44 190 GLN A O 1
ATOM 1423 N N . GLY A 1 191 ? -4.107 -18.238 14.262 1.00 68.88 191 GLY A N 1
ATOM 1424 C CA . GLY A 1 191 ? -3.862 -19.652 14.058 1.00 68.88 191 GLY A CA 1
ATOM 1425 C C . GLY A 1 191 ? -5.174 -20.428 14.064 1.00 68.88 191 GLY A C 1
ATOM 1426 O O . GLY A 1 191 ? -6.086 -20.167 14.843 1.00 68.88 191 GLY A O 1
ATOM 1427 N N . LEU A 1 192 ? -5.256 -21.422 13.189 1.00 55.16 192 LEU A N 1
ATOM 1428 C CA . LEU A 1 192 ? -6.173 -22.544 13.327 1.00 55.16 192 LEU A CA 1
ATOM 1429 C C . LEU A 1 192 ? -5.910 -23.202 14.693 1.00 55.16 192 LEU A C 1
ATOM 1431 O O . LEU A 1 192 ? -5.040 -24.060 14.813 1.00 55.16 192 LEU A O 1
ATOM 1435 N N . ILE A 1 193 ? -6.605 -22.762 15.741 1.00 49.62 193 ILE A N 1
ATOM 1436 C CA . ILE A 1 193 ? -6.632 -23.460 17.025 1.00 49.62 193 ILE A CA 1
ATOM 1437 C C . ILE A 1 193 ? -7.576 -24.649 16.834 1.00 49.62 193 ILE A C 1
ATOM 1439 O O . ILE A 1 193 ? -8.778 -24.515 17.041 1.00 49.62 193 ILE A O 1
ATOM 1443 N N . ASN A 1 194 ? -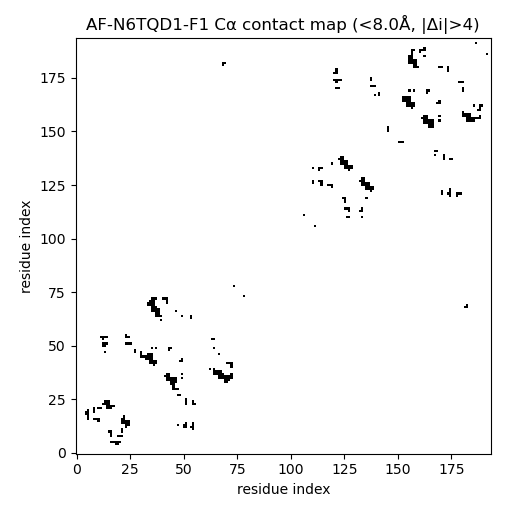7.040 -25.778 16.373 1.00 42.66 194 ASN A N 1
ATOM 1444 C CA . ASN A 1 194 ? -7.619 -27.113 16.539 1.00 42.66 194 ASN A CA 1
ATOM 1445 C C . ASN A 1 194 ? -6.495 -28.146 16.574 1.00 42.66 194 ASN A C 1
ATOM 1447 O O . ASN A 1 194 ? -5.703 -28.180 15.606 1.00 42.66 194 ASN A O 1
#

InterPro domains:
  IPR002350 Kazal domain [PF07648] (24-69)
  IPR002350 Kazal domain [PF07648] (152-182)
  IPR002350 Kazal domain [PS51465] (23-75)
  IPR002350 Kazal domain [SM00280] (23-73)
  IPR002350 Kazal domain [SM00280] (141-189)
  IPR003645 Follistatin-like, N-terminal [SM00274] (5-28)
  IPR003645 Follistatin-like, N-terminal [SM00274] (114-137)
  IPR036058 Kazal domain superfamily [SSF100895] (10-73)
  IPR036058 Kazal domain superfamily [SSF100895] (115-189)

Sequence (194 aa):
MISDLCKNAECKYGARCEAGECVCPTNCDGSGDEPVCASNMMTYSNECEMQKAMCQDSPSYSSSLSVVFFGDCRERFPTGNTTLASLTNAPPTESATVQTDNFISNMSGNAKEACRDIHCDFEATCELGPDNFPRCTCRFDCASAALANPVPAKPVCASDLRIYPSICAMKMEACQRQEELRLRPLELCQGLIN

Radius of gyration: 22.59 Å; Cα contacts (8 Å, |Δi|>4): 241; chains: 1; bounding box: 55×57×51 Å

Foldseek 3Di:
DQPPLCVPDDAFLPFDDDSNDTHADPDCPPVDQFWFQKPVRAIDSHSSRVSRVVRVDDDDPDDPIDGPATDHSCVVDVPDDDDDDDDDDDDDDDDDDDDPDDDDPDDDVLQCVQCVPPDAPLPFDWGADPVRHTDTHLDQPVVVVCVVPVDQAPWWAWPVLDIDSHPSRQSSVCNVVVHDIYTDPPCSSVDPPD